Protein AF-A0A842LJN7-F1 (afdb_monomer)

Sequence (194 aa):
KPFLIDSASVDVKIETLRFIREVGLEERVIYNSLTPETRERELEELRNSKIKAAIALCYTPNTMSAKARLQSFEALLPKLSGAGIEMPLIDTFVMDVPSLPAATRAGVEIKRREGLPCGSGAHNAVASWRGFKNRFGREAFKYASLTANVYSLVFGLDFVLYGPIEDSKVIFPAVHLIDTSMKYLKRTGEFFEV

Secondary structure (DSSP, 8-state):
--EEEE-S-HHHHHHHHHHHHHTT-GGGEEEEEE-TT--HHHHHHHHHHT--EEEEE---S-TT-HHHHHHHHHHHHHHHHHTT-SEEEEE----SGGGHHHHHHHHHHHHHHH---EEE-THHHHHT-TTHHHHHHHHHHHHHHHHHHHHHHHTT--EE---SGGGHHHHHHHHHHHHHHHHHHHHHT-----

Nearest PDB structures (foldseek):
  8z9u-assembly1_A  TM=9.871E-01  e=8.441E-22  Methermicoccus shengliensis DSM 18856
  6sk4-assembly2_C  TM=9.139E-01  e=1.270E-11  Desulfitobacterium hafniense Y51
  6sk4-assembly1_B  TM=9.171E-01  e=4.823E-11  Desulfitobacterium hafniense Y51
  6sjs-assembly1_A  TM=8.950E-01  e=7.392E-11  Desulfitobacterium hafniense DCB-2
  6sjo-assembly1_B  TM=9.297E-01  e=5.928E-10  Desulfitobacterium hafniense DCB-2

Solvent-accessible surface area (backbone atoms only — not comparable to full-atom values): 10183 Å² total; per-residue (Å²): 129,72,49,72,50,75,60,96,44,66,68,62,48,52,54,46,39,54,50,34,49,75,71,71,42,31,94,35,37,29,41,45,63,47,41,68,79,64,48,66,76,59,36,54,48,42,40,73,30,66,30,35,31,29,33,40,35,18,60,53,94,56,52,74,39,28,68,46,27,48,52,22,43,61,58,30,52,64,53,37,56,69,19,57,40,78,49,61,36,35,25,30,50,33,77,34,67,86,16,42,64,24,20,38,54,28,31,36,53,47,25,56,75,71,70,46,50,18,29,33,43,31,25,52,12,50,75,66,43,81,62,48,50,79,74,59,32,70,66,53,46,53,54,51,28,49,49,46,36,48,50,43,48,79,61,67,39,71,51,58,50,68,67,63,77,80,50,48,82,59,45,51,61,53,51,48,52,53,52,52,53,52,54,53,38,49,73,72,72,70,50,81,93,79

pLDDT: mean 94.97, std 5.01, range [63.47, 98.75]

Mean predicted aligned error: 3.37 Å

Structure (mmCIF, N/CA/C/O backbone):
data_AF-A0A842LJN7-F1
#
_entry.id   AF-A0A842LJN7-F1
#
loop_
_atom_site.group_PDB
_atom_site.id
_atom_site.type_symbol
_atom_site.label_atom_id
_atom_site.label_alt_id
_atom_site.label_comp_id
_atom_site.label_asym_id
_atom_site.label_entity_id
_atom_site.label_seq_id
_atom_site.pdbx_PDB_ins_code
_atom_site.Cartn_x
_atom_site.Cartn_y
_atom_site.Cartn_z
_atom_site.occupancy
_atom_site.B_iso_or_equiv
_atom_site.auth_seq_id
_atom_site.auth_comp_id
_atom_site.auth_asym_id
_atom_site.auth_atom_id
_atom_site.pdbx_PDB_model_num
ATOM 1 N N . LYS A 1 1 ? -13.186 -13.260 5.506 1.00 88.88 1 LYS A N 1
ATOM 2 C CA . LYS A 1 1 ? -11.983 -12.645 4.888 1.00 88.88 1 LYS A CA 1
ATOM 3 C C . LYS A 1 1 ? -12.162 -11.131 4.849 1.00 88.88 1 LYS A C 1
ATOM 5 O O . LYS A 1 1 ? -13.299 -10.724 4.579 1.00 88.88 1 LYS A O 1
ATOM 10 N N . PRO A 1 2 ? -11.112 -10.346 5.136 1.00 95.62 2 PRO A N 1
ATOM 11 C CA . PRO A 1 2 ? -11.147 -8.898 4.968 1.00 95.62 2 PRO A CA 1
ATOM 12 C C . PRO A 1 2 ? -11.339 -8.494 3.500 1.00 95.62 2 PRO A C 1
ATOM 14 O O . PRO A 1 2 ? -11.036 -9.293 2.610 1.00 95.62 2 PRO A O 1
ATOM 17 N N . PHE A 1 3 ? -11.843 -7.288 3.251 1.00 96.50 3 PHE A N 1
ATOM 18 C CA . PHE A 1 3 ? -11.966 -6.696 1.917 1.00 96.50 3 PHE A CA 1
ATOM 19 C C . PHE A 1 3 ? -11.808 -5.172 1.971 1.00 96.50 3 PHE A C 1
ATOM 21 O O . PHE A 1 3 ? -12.038 -4.552 3.008 1.00 96.50 3 PHE A O 1
ATOM 28 N N . LEU A 1 4 ? -11.394 -4.580 0.851 1.00 97.12 4 LEU A N 1
ATOM 29 C CA . LEU A 1 4 ? -11.183 -3.140 0.723 1.00 97.12 4 LEU A CA 1
ATOM 30 C C . LEU A 1 4 ? -12.471 -2.456 0.248 1.00 97.12 4 LEU A C 1
ATOM 32 O O . LEU A 1 4 ? -13.121 -2.954 -0.672 1.00 97.12 4 LEU A O 1
ATOM 36 N N . ILE A 1 5 ? -12.809 -1.304 0.830 1.00 96.12 5 ILE A N 1
ATOM 37 C CA . ILE A 1 5 ? -13.685 -0.327 0.165 1.00 96.12 5 ILE A CA 1
ATOM 38 C C . ILE A 1 5 ? -12.775 0.567 -0.661 1.00 96.12 5 ILE A C 1
ATOM 40 O O . ILE A 1 5 ? -11.959 1.278 -0.083 1.00 96.12 5 ILE A O 1
ATOM 44 N N . ASP A 1 6 ? -12.924 0.537 -1.981 1.00 94.88 6 ASP A N 1
ATOM 45 C CA . ASP A 1 6 ? -12.080 1.292 -2.901 1.00 94.88 6 AS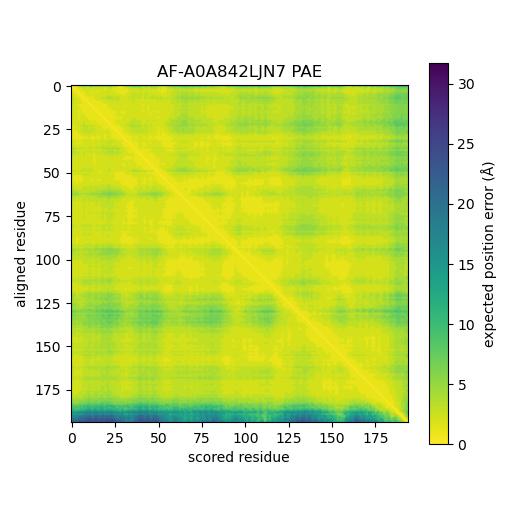P A CA 1
ATOM 46 C C . ASP A 1 6 ? -12.941 2.024 -3.931 1.00 94.88 6 ASP A C 1
ATOM 48 O O . ASP A 1 6 ? -13.699 1.413 -4.688 1.00 94.88 6 ASP A O 1
ATOM 52 N N . SER A 1 7 ? -12.867 3.351 -3.916 1.00 94.50 7 SER A N 1
ATOM 53 C CA . SER A 1 7 ? -13.552 4.210 -4.873 1.00 94.50 7 SER A CA 1
ATOM 54 C C . SER A 1 7 ? -12.861 5.564 -4.951 1.00 94.50 7 SER A C 1
ATOM 56 O O . SER A 1 7 ? -12.520 6.172 -3.934 1.00 94.50 7 SER A O 1
ATOM 58 N N . ALA A 1 8 ? -12.738 6.087 -6.171 1.00 91.00 8 ALA A N 1
ATOM 59 C CA . ALA A 1 8 ? -12.290 7.456 -6.405 1.00 91.00 8 ALA A CA 1
ATOM 60 C C . ALA A 1 8 ? -13.316 8.510 -5.936 1.00 91.00 8 ALA A C 1
ATOM 62 O O . ALA A 1 8 ? -12.971 9.680 -5.786 1.00 91.00 8 ALA A O 1
ATOM 63 N N . SER A 1 9 ? -14.576 8.117 -5.707 1.00 95.38 9 SER A N 1
ATOM 64 C CA . SER A 1 9 ? -15.633 9.014 -5.232 1.00 95.38 9 SER A CA 1
ATOM 65 C C . SER A 1 9 ? -15.780 8.941 -3.715 1.00 95.38 9 SER A C 1
ATOM 67 O O . SER A 1 9 ? -16.171 7.911 -3.163 1.00 95.38 9 SER A O 1
ATOM 69 N N . VAL A 1 10 ? -15.528 10.067 -3.045 1.00 93.94 10 VAL A N 1
ATOM 70 C CA . VAL A 1 10 ? -15.709 10.210 -1.592 1.00 93.94 10 VAL A CA 1
ATOM 71 C C . VAL A 1 10 ? -17.161 9.971 -1.183 1.00 93.94 10 VAL A C 1
ATOM 73 O O . VAL A 1 10 ? -17.395 9.311 -0.176 1.00 93.94 10 VAL A O 1
ATOM 76 N N . ASP A 1 11 ? -18.137 10.433 -1.968 1.00 95.81 11 ASP A N 1
ATOM 77 C CA . ASP A 1 11 ? -19.552 10.233 -1.636 1.00 95.81 11 ASP A CA 1
ATOM 78 C C . ASP A 1 11 ? -19.938 8.746 -1.686 1.00 95.81 11 ASP A C 1
ATOM 80 O O . ASP A 1 11 ? -20.639 8.266 -0.798 1.00 95.81 11 ASP A O 1
ATOM 84 N N . VAL A 1 12 ? -19.402 7.985 -2.653 1.00 97.12 12 VAL A N 1
ATOM 85 C CA . VAL A 1 12 ? -19.590 6.522 -2.710 1.00 97.12 12 VAL A CA 1
ATOM 86 C C . VAL A 1 12 ? -18.954 5.847 -1.497 1.00 97.12 12 VAL A C 1
ATOM 88 O O . VAL A 1 12 ? -19.562 4.954 -0.908 1.00 97.12 12 VAL A O 1
AT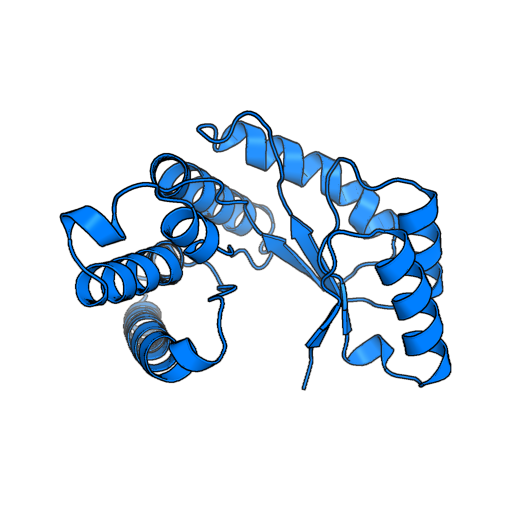OM 91 N N . LYS A 1 13 ? -17.750 6.275 -1.093 1.00 96.31 13 LYS A N 1
ATOM 92 C CA . LYS A 1 13 ? -17.087 5.737 0.102 1.00 96.31 13 LYS A CA 1
ATOM 93 C C . LYS A 1 13 ? -17.914 6.004 1.358 1.00 96.31 13 LYS A C 1
ATOM 95 O O . LYS A 1 13 ? -18.171 5.064 2.097 1.00 96.31 13 LYS A O 1
ATOM 100 N N . ILE A 1 14 ? -18.385 7.235 1.563 1.00 95.56 14 ILE A N 1
ATOM 101 C CA . ILE A 1 14 ? -19.215 7.612 2.720 1.00 95.56 14 ILE A CA 1
ATOM 102 C C . ILE A 1 14 ? -20.498 6.782 2.779 1.00 95.56 14 ILE A C 1
ATOM 104 O O . ILE A 1 14 ? -20.821 6.231 3.829 1.00 95.56 14 ILE A O 1
ATOM 108 N N . GLU A 1 15 ? -21.211 6.642 1.663 1.00 96.75 15 GLU A N 1
ATOM 109 C CA . GLU A 1 15 ? -22.440 5.847 1.651 1.00 96.75 15 GLU A CA 1
ATOM 110 C C . GLU A 1 15 ? -22.155 4.363 1.929 1.00 96.75 15 GLU A C 1
ATOM 112 O O . GLU A 1 15 ? -22.870 3.708 2.686 1.00 96.75 15 GLU A O 1
ATOM 117 N N . THR A 1 16 ? -21.033 3.850 1.417 1.00 96.56 16 THR A N 1
ATOM 118 C CA . THR A 1 16 ? -20.583 2.485 1.720 1.00 96.56 16 THR A CA 1
ATOM 119 C C . THR A 1 16 ? -20.250 2.317 3.205 1.00 96.56 16 THR A C 1
ATOM 121 O O . THR A 1 16 ? -20.604 1.296 3.786 1.00 96.56 16 THR A O 1
ATOM 124 N N . LEU A 1 17 ? -19.614 3.302 3.852 1.00 95.94 17 LEU A N 1
ATOM 125 C CA . LEU A 1 17 ? -19.318 3.263 5.293 1.00 95.94 17 LEU A CA 1
ATOM 126 C C . LEU A 1 17 ? -20.597 3.142 6.132 1.00 95.94 17 LEU A C 1
ATOM 128 O O . LEU A 1 17 ? -20.636 2.369 7.091 1.00 95.94 17 LEU A O 1
ATOM 132 N N . ARG A 1 18 ? -21.652 3.871 5.751 1.00 94.62 18 ARG A N 1
ATOM 133 C CA . ARG A 1 18 ? -22.962 3.805 6.413 1.00 94.62 18 ARG A CA 1
ATOM 134 C C . ARG A 1 18 ? -23.589 2.427 6.252 1.00 94.62 18 ARG A C 1
ATOM 136 O O . ARG A 1 18 ? -23.950 1.818 7.256 1.00 94.62 18 ARG A O 1
ATOM 143 N N . PHE A 1 19 ? -23.606 1.908 5.026 1.00 95.94 19 PHE A N 1
ATOM 144 C CA . PHE A 1 19 ? -24.119 0.572 4.738 1.00 95.94 19 PHE A CA 1
ATOM 145 C C . PHE A 1 19 ? -23.363 -0.518 5.510 1.00 95.94 19 PHE A C 1
ATOM 147 O O . PHE A 1 19 ? -23.984 -1.370 6.135 1.00 95.94 19 PHE A O 1
ATOM 154 N N . ILE A 1 20 ? -22.025 -0.473 5.537 1.00 96.06 20 ILE A N 1
ATOM 155 C CA . ILE A 1 20 ? -21.192 -1.443 6.269 1.00 96.06 20 ILE A CA 1
ATOM 156 C C . ILE A 1 20 ? -21.548 -1.498 7.751 1.00 96.06 20 ILE A C 1
ATOM 158 O O . ILE A 1 20 ? -21.619 -2.591 8.313 1.00 96.06 20 ILE A O 1
ATOM 162 N N . ARG A 1 21 ? -21.800 -0.338 8.362 1.00 93.88 21 ARG A N 1
ATOM 163 C CA . ARG A 1 21 ? -22.228 -0.248 9.758 1.00 93.88 21 ARG A CA 1
ATOM 164 C C . ARG A 1 21 ? -23.621 -0.840 9.971 1.00 93.88 21 ARG A C 1
ATOM 166 O O . ARG A 1 21 ? -23.850 -1.487 10.984 1.00 93.88 21 ARG A O 1
ATOM 173 N N . GLU A 1 22 ? -24.548 -0.626 9.040 1.00 95.44 22 GLU A N 1
ATOM 174 C CA . GLU A 1 22 ? -25.900 -1.199 9.115 1.00 95.44 22 GLU A CA 1
ATOM 175 C C . GLU A 1 22 ? -25.887 -2.728 9.044 1.00 95.44 22 GLU A C 1
ATOM 177 O O . GLU A 1 22 ? -26.661 -3.385 9.739 1.00 95.44 22 GLU A O 1
ATOM 182 N N . VAL A 1 23 ? -24.990 -3.301 8.236 1.00 96.62 23 VAL A N 1
ATOM 183 C CA . VAL A 1 23 ? -24.896 -4.756 8.047 1.00 96.62 23 VAL A CA 1
ATOM 184 C C . VAL A 1 23 ? -23.890 -5.450 8.975 1.00 96.62 23 VAL A C 1
ATOM 186 O O . VAL A 1 23 ? -23.729 -6.668 8.882 1.00 96.62 23 VAL A O 1
ATOM 189 N N . GLY A 1 24 ? -23.216 -4.711 9.864 1.00 95.81 24 GLY A N 1
ATOM 190 C CA . GLY A 1 24 ? -22.299 -5.266 10.868 1.00 95.81 24 GLY A CA 1
ATOM 191 C C . GLY A 1 24 ? -21.016 -5.871 10.283 1.00 95.81 24 GLY A C 1
ATOM 192 O O . GLY A 1 24 ? -20.594 -6.956 10.692 1.00 95.81 24 GLY A O 1
ATOM 193 N N . LEU A 1 25 ? -20.432 -5.237 9.258 1.00 96.50 25 LEU A N 1
ATOM 194 C CA . LEU A 1 25 ? -19.232 -5.730 8.563 1.00 96.50 25 LEU A CA 1
ATOM 195 C C . LEU A 1 25 ? -17.945 -4.954 8.890 1.00 96.50 25 LEU A C 1
ATOM 197 O O . LEU A 1 25 ? -16.912 -5.228 8.274 1.00 96.50 25 LEU A O 1
ATOM 201 N N . GLU A 1 26 ? -17.970 -4.025 9.844 1.00 95.56 26 GLU A N 1
ATOM 202 C CA . GLU A 1 26 ? -16.865 -3.116 10.179 1.00 95.56 26 GLU A CA 1
ATOM 203 C C . GLU A 1 26 ? -15.534 -3.835 10.473 1.00 95.56 26 GLU A C 1
ATOM 205 O O . GLU A 1 26 ? -14.488 -3.413 9.984 1.00 95.56 26 GLU A O 1
ATOM 210 N N . GLU A 1 27 ? -15.575 -4.983 11.156 1.00 96.00 27 GLU A N 1
ATOM 211 C CA . GLU A 1 27 ? -14.409 -5.819 11.505 1.00 96.00 27 GLU A CA 1
ATOM 212 C C . GLU A 1 27 ? -13.724 -6.464 10.285 1.00 96.00 27 GLU A C 1
ATOM 214 O O . GLU A 1 27 ? -12.612 -6.989 10.363 1.00 96.00 27 GLU A O 1
ATOM 219 N N . ARG A 1 28 ? -14.397 -6.488 9.128 1.00 96.06 28 ARG A N 1
ATOM 220 C CA . ARG A 1 28 ? -13.887 -7.104 7.893 1.00 96.06 28 ARG A CA 1
ATOM 221 C C . ARG A 1 28 ? -13.438 -6.083 6.858 1.00 96.06 28 ARG A C 1
ATOM 223 O O . ARG A 1 28 ? -12.940 -6.490 5.808 1.00 96.06 28 ARG A O 1
ATOM 230 N N . VAL A 1 29 ? -13.632 -4.797 7.112 1.00 97.69 29 VAL A N 1
ATOM 231 C CA . VAL A 1 29 ? -13.364 -3.753 6.131 1.00 97.69 29 VAL A CA 1
ATOM 232 C C . VAL A 1 29 ? -11.998 -3.124 6.357 1.00 97.69 29 VAL A C 1
ATOM 234 O O . VAL A 1 29 ? -11.601 -2.829 7.479 1.00 97.69 29 VAL A O 1
ATOM 237 N N . ILE A 1 30 ? -11.301 -2.879 5.250 1.00 98.25 30 ILE A N 1
ATOM 238 C CA . ILE A 1 30 ? -10.129 -2.013 5.188 1.00 98.25 30 ILE A CA 1
ATOM 239 C C . ILE A 1 30 ? -10.502 -0.810 4.319 1.00 98.25 30 ILE A C 1
ATOM 241 O O . ILE A 1 30 ? -10.885 -0.965 3.159 1.00 98.25 30 ILE A O 1
ATOM 245 N N . TYR A 1 31 ? -10.412 0.399 4.861 1.00 98.19 31 TYR A N 1
ATOM 246 C CA . TYR A 1 31 ? -10.733 1.609 4.106 1.00 98.19 31 TYR A CA 1
ATOM 247 C C . TYR A 1 31 ? -9.617 1.974 3.113 1.00 98.19 31 TYR A C 1
ATOM 249 O O . TYR A 1 31 ? -8.493 2.224 3.546 1.00 98.19 31 TYR A O 1
ATOM 257 N N . ASN A 1 32 ? -9.897 2.039 1.805 1.00 97.56 32 ASN A N 1
ATOM 258 C CA . ASN A 1 32 ? -8.932 2.464 0.784 1.00 97.56 32 ASN A CA 1
ATOM 259 C C . ASN A 1 32 ? -9.344 3.801 0.140 1.00 97.56 32 ASN A C 1
ATOM 261 O O . ASN A 1 32 ? -10.357 3.899 -0.546 1.00 97.56 32 ASN A O 1
ATOM 265 N N . SER A 1 33 ? -8.604 4.890 0.315 1.00 97.00 33 SER A N 1
ATOM 266 C CA . SER A 1 33 ? -7.516 5.144 1.268 1.00 97.00 33 SER A CA 1
ATOM 267 C C . SER A 1 33 ? -7.752 6.470 1.983 1.00 97.00 33 SER A C 1
ATOM 269 O O . SER A 1 33 ? -8.524 7.312 1.514 1.00 97.00 33 SER A O 1
ATOM 271 N N . LEU A 1 34 ? -7.015 6.690 3.070 1.00 97.75 34 LEU A N 1
ATOM 272 C CA . LEU A 1 34 ? -6.755 8.027 3.599 1.00 97.75 34 LEU A CA 1
ATOM 273 C C . LEU A 1 34 ? -5.532 8.635 2.905 1.00 97.75 34 LEU A C 1
ATOM 275 O O . LEU A 1 34 ? -4.552 7.939 2.644 1.00 97.75 34 LEU A O 1
ATOM 279 N N . THR A 1 35 ? -5.582 9.936 2.622 1.00 97.12 35 THR A N 1
ATOM 280 C CA . THR A 1 35 ? -4.481 10.725 2.045 1.00 97.12 35 THR A CA 1
ATOM 281 C C . THR A 1 35 ? -4.247 11.998 2.877 1.00 97.12 35 THR A C 1
ATOM 283 O O . THR A 1 35 ? -5.116 12.408 3.663 1.00 97.12 35 THR A O 1
ATOM 286 N N . PRO A 1 36 ? -3.119 12.713 2.685 1.00 95.88 36 PRO A N 1
ATOM 287 C CA . PRO A 1 36 ? -2.938 14.047 3.266 1.00 95.88 36 PRO A CA 1
ATOM 288 C C . PRO A 1 36 ? -4.028 15.053 2.871 1.00 95.88 36 PRO A C 1
ATOM 290 O O . PRO A 1 36 ? -4.214 16.056 3.554 1.00 95.88 36 PRO A O 1
ATOM 293 N N . GLU A 1 37 ? -4.797 14.775 1.819 1.00 94.94 37 GLU A N 1
ATOM 294 C CA . GLU A 1 37 ? -5.864 15.637 1.304 1.00 94.94 37 GLU A CA 1
ATOM 295 C C . GLU A 1 37 ? -7.263 15.233 1.799 1.00 94.94 37 GLU A C 1
ATOM 297 O O . GLU A 1 37 ? -8.217 15.986 1.600 1.00 94.94 37 GLU A O 1
ATOM 302 N N . THR A 1 38 ? -7.401 14.090 2.488 1.00 96.25 38 THR A N 1
ATOM 303 C CA . THR A 1 38 ? -8.685 13.654 3.061 1.00 96.25 38 THR A CA 1
ATOM 304 C C . THR A 1 38 ? -9.290 14.741 3.956 1.00 96.25 38 THR A C 1
ATOM 306 O O . THR A 1 38 ? -8.619 15.273 4.844 1.00 96.25 38 THR A O 1
ATOM 309 N N . ARG A 1 39 ? -10.561 15.078 3.724 1.00 95.56 39 ARG A N 1
ATOM 310 C CA . ARG A 1 39 ? -11.265 16.178 4.406 1.00 95.56 39 ARG A CA 1
ATOM 311 C C . ARG A 1 39 ? -12.008 15.693 5.648 1.00 95.56 39 ARG A C 1
ATOM 313 O O . ARG A 1 39 ? -12.358 14.521 5.732 1.00 95.56 39 ARG A O 1
ATOM 320 N N . GLU A 1 40 ? -12.332 16.616 6.556 1.00 95.38 40 GLU A N 1
ATOM 321 C CA . GLU A 1 40 ? -12.980 16.281 7.836 1.00 95.38 40 GLU A CA 1
ATOM 322 C C . GLU A 1 40 ? -14.293 15.509 7.665 1.00 95.38 40 GLU A C 1
ATOM 324 O O . GLU A 1 40 ? -14.485 14.512 8.343 1.00 95.38 40 GLU A O 1
ATOM 329 N N . ARG A 1 41 ? -15.136 15.862 6.681 1.00 95.19 41 ARG A N 1
ATOM 330 C CA . ARG A 1 41 ? -16.383 15.124 6.388 1.00 95.19 41 ARG A CA 1
ATOM 331 C C . ARG A 1 41 ? -16.153 13.616 6.202 1.00 95.19 41 ARG A C 1
ATOM 333 O O . ARG A 1 41 ? -16.965 12.807 6.627 1.00 95.19 41 ARG A O 1
ATOM 340 N N . GLU A 1 42 ? -15.068 13.238 5.532 1.00 95.62 42 GLU A N 1
ATOM 341 C CA . GLU A 1 42 ? -14.719 11.831 5.302 1.00 95.62 42 GLU A CA 1
ATOM 342 C C . GLU A 1 42 ? -14.134 11.182 6.566 1.00 95.62 42 GLU A C 1
ATOM 344 O O . GLU A 1 42 ? -14.460 10.037 6.871 1.00 95.62 42 GLU A O 1
ATOM 349 N N . LEU A 1 43 ? -13.324 11.926 7.330 1.00 96.38 43 LEU A N 1
ATOM 350 C CA . LEU A 1 43 ? -12.762 11.471 8.610 1.00 96.38 43 LEU A CA 1
ATOM 351 C C . LEU A 1 43 ? -13.844 11.236 9.670 1.00 96.38 43 LEU A C 1
ATOM 353 O O . LEU A 1 43 ? -13.774 10.251 10.400 1.00 96.38 43 LEU A O 1
ATOM 357 N N . GLU A 1 44 ? -14.850 12.107 9.742 1.00 95.75 44 GLU A N 1
ATOM 358 C CA . GLU A 1 44 ? -15.995 11.982 10.648 1.00 95.75 44 GLU A CA 1
ATOM 359 C C . GLU A 1 44 ? -16.819 10.728 10.351 1.00 95.75 44 GLU A C 1
ATOM 361 O O . GLU A 1 44 ? -17.134 9.962 11.261 1.00 95.75 44 GLU A O 1
ATOM 366 N N . GLU A 1 45 ? -17.139 10.479 9.080 1.00 95.31 45 GLU A N 1
ATOM 367 C CA . GLU A 1 45 ? -17.881 9.281 8.675 1.00 95.31 45 GLU A CA 1
ATOM 368 C C . GLU A 1 45 ? -17.071 8.008 8.946 1.00 95.31 45 GLU A C 1
ATOM 370 O O . GLU A 1 45 ? -17.613 7.026 9.457 1.00 95.31 45 GLU A O 1
ATOM 375 N N . LEU A 1 46 ? -15.756 8.034 8.701 1.00 95.62 46 LEU A N 1
ATOM 376 C CA . LEU A 1 46 ? -14.878 6.913 9.026 1.00 95.62 46 LEU A CA 1
ATOM 377 C C . LEU A 1 46 ? -14.828 6.658 10.541 1.00 95.62 46 LEU A C 1
ATOM 379 O O . LEU A 1 46 ? -15.027 5.521 10.969 1.00 95.62 46 LEU A O 1
ATOM 383 N N . ARG A 1 47 ? -14.703 7.707 11.361 1.00 95.50 47 ARG A N 1
ATOM 384 C CA . ARG A 1 47 ? -14.774 7.623 12.831 1.00 95.50 47 ARG A CA 1
ATOM 385 C C . ARG A 1 47 ? -16.097 7.006 13.300 1.00 95.50 47 ARG A C 1
ATOM 387 O O . ARG A 1 47 ? -16.110 6.130 14.164 1.00 95.50 47 ARG A O 1
ATOM 394 N N . ASN A 1 48 ? -17.211 7.411 12.692 1.00 94.75 48 ASN A N 1
ATOM 395 C CA . ASN A 1 48 ? -18.554 6.919 13.012 1.00 94.75 48 ASN A CA 1
ATOM 396 C C . ASN A 1 48 ? -18.827 5.486 12.525 1.00 94.75 48 ASN A C 1
ATOM 398 O O . ASN A 1 48 ? -19.766 4.846 13.012 1.00 94.75 48 ASN A O 1
ATOM 402 N N . SER A 1 49 ? -18.044 4.991 11.563 1.00 94.31 49 SER A N 1
ATOM 403 C CA . SER A 1 49 ? -18.158 3.633 11.017 1.00 94.31 49 SER A CA 1
ATOM 404 C C . SER A 1 49 ? -17.554 2.556 11.922 1.00 94.31 49 SER A C 1
ATOM 406 O O . SER A 1 49 ? -17.872 1.384 11.755 1.00 94.31 49 SER A O 1
ATOM 408 N N . LYS A 1 50 ? -16.697 2.946 12.881 1.00 93.44 50 LYS A N 1
ATOM 409 C CA . LYS A 1 50 ? -15.920 2.054 13.767 1.00 93.44 50 LYS A CA 1
ATOM 410 C C . LYS A 1 50 ? -14.933 1.116 13.056 1.00 93.44 50 LYS A C 1
ATOM 412 O O . LYS A 1 50 ? -14.342 0.266 13.718 1.00 93.44 50 LYS A O 1
ATOM 417 N N . ILE A 1 51 ? -14.705 1.284 11.753 1.00 97.19 51 ILE A N 1
ATOM 418 C CA . ILE A 1 51 ? -13.663 0.557 11.021 1.00 97.19 51 ILE A CA 1
ATOM 419 C C . ILE A 1 51 ? -12.292 0.891 11.616 1.00 97.19 51 ILE A C 1
ATOM 421 O O . ILE A 1 51 ? -11.970 2.054 11.845 1.00 97.19 51 ILE A O 1
ATOM 425 N N . LYS A 1 52 ? -11.478 -0.144 11.846 1.00 97.31 52 LYS A N 1
ATOM 426 C CA . LYS A 1 52 ? -10.170 -0.030 12.513 1.00 97.31 52 LYS A CA 1
ATOM 427 C C . LYS A 1 52 ? -8.971 -0.112 11.578 1.00 97.31 52 LYS A C 1
ATOM 429 O O . LYS A 1 52 ? -7.871 0.260 11.985 1.00 97.31 52 LYS A O 1
ATOM 434 N N . ALA A 1 53 ? -9.164 -0.588 10.350 1.00 98.19 53 ALA A N 1
ATOM 435 C CA . ALA A 1 53 ? -8.100 -0.775 9.370 1.00 98.19 53 ALA A CA 1
ATOM 436 C C . ALA A 1 53 ? -8.269 0.165 8.172 1.00 98.19 53 ALA A C 1
ATOM 438 O O . ALA A 1 53 ? -9.364 0.305 7.622 1.00 98.19 53 ALA A O 1
ATOM 439 N N . ALA A 1 54 ? -7.173 0.776 7.726 1.00 98.38 54 ALA A N 1
ATOM 440 C CA . ALA A 1 54 ? -7.171 1.636 6.547 1.00 98.38 54 ALA A CA 1
ATOM 441 C C . ALA A 1 54 ? -5.841 1.565 5.798 1.00 98.38 54 ALA A C 1
ATOM 443 O O . ALA A 1 54 ? -4.778 1.431 6.402 1.00 98.38 54 ALA A O 1
ATOM 444 N N . ILE A 1 55 ? -5.909 1.723 4.479 1.00 98.62 55 ILE A N 1
ATOM 445 C CA . ILE A 1 55 ? -4.753 2.060 3.659 1.00 98.62 55 ILE A CA 1
ATOM 446 C C . ILE A 1 55 ? -4.458 3.547 3.867 1.00 98.62 55 ILE A C 1
ATOM 448 O O . ILE A 1 55 ? -5.306 4.408 3.611 1.00 98.62 55 ILE A O 1
ATOM 452 N N . ALA A 1 56 ? -3.250 3.847 4.327 1.00 98.50 56 ALA A N 1
ATOM 453 C CA . ALA A 1 56 ? -2.713 5.194 4.413 1.00 98.50 56 ALA A CA 1
ATOM 454 C C . ALA A 1 56 ? -1.838 5.427 3.178 1.00 98.50 56 ALA A C 1
ATOM 456 O O . ALA A 1 56 ? -0.716 4.928 3.097 1.00 98.50 56 ALA A O 1
ATOM 457 N N . LEU A 1 57 ? -2.377 6.136 2.189 1.00 98.44 57 LEU A N 1
ATOM 458 C CA . LEU A 1 57 ? -1.698 6.376 0.924 1.00 98.44 57 LEU A CA 1
ATOM 459 C C . LEU A 1 57 ? -0.832 7.630 1.033 1.00 98.44 57 LEU A C 1
ATOM 461 O O . LEU A 1 57 ? -1.351 8.749 1.101 1.00 98.44 57 LEU A O 1
ATOM 465 N N . CYS A 1 58 ? 0.487 7.443 0.986 1.00 98.25 58 CYS A N 1
ATOM 466 C CA . CYS A 1 58 ? 1.499 8.497 1.066 1.00 98.25 58 CYS A CA 1
ATOM 467 C C . CYS A 1 58 ? 1.598 9.314 -0.236 1.00 98.25 58 CYS A C 1
ATOM 469 O O . CYS A 1 58 ? 2.663 9.419 -0.856 1.00 98.25 58 CYS A O 1
ATOM 471 N N . TYR A 1 59 ? 0.464 9.856 -0.680 1.00 97.19 59 TYR A N 1
ATOM 472 C CA . TYR A 1 59 ? 0.349 10.643 -1.895 1.00 97.19 59 TYR A CA 1
ATOM 473 C C . TYR A 1 59 ? 1.204 11.910 -1.821 1.00 97.19 59 TYR A C 1
ATOM 475 O O . TYR A 1 59 ? 1.160 12.682 -0.864 1.00 97.19 59 TYR A O 1
ATOM 483 N N . THR A 1 60 ? 1.963 12.152 -2.886 1.00 96.94 60 THR A N 1
ATOM 484 C CA . THR A 1 60 ? 2.738 13.376 -3.050 1.00 96.94 60 THR A CA 1
ATOM 485 C C . THR A 1 60 ? 2.899 13.708 -4.532 1.00 96.94 60 THR A C 1
ATOM 487 O O . THR A 1 60 ? 3.124 12.797 -5.335 1.00 96.94 60 THR A O 1
ATOM 490 N N . PRO A 1 61 ? 2.855 14.997 -4.920 1.00 95.56 61 PRO A N 1
ATOM 491 C CA . PRO A 1 61 ? 3.183 15.402 -6.285 1.00 95.56 61 PRO A CA 1
ATOM 492 C C . PRO A 1 61 ? 4.675 15.217 -6.611 1.00 95.56 61 PRO A C 1
ATOM 494 O O . PRO A 1 61 ? 5.036 15.099 -7.779 1.00 95.56 61 PRO A O 1
ATOM 497 N N . ASN A 1 62 ? 5.564 15.161 -5.608 1.00 96.38 62 ASN A N 1
ATOM 498 C CA . ASN A 1 62 ? 6.998 14.938 -5.818 1.00 96.38 62 ASN A CA 1
ATOM 499 C C . ASN A 1 62 ? 7.334 13.437 -5.800 1.00 96.38 62 ASN A C 1
ATOM 501 O O . ASN A 1 62 ? 7.933 12.908 -4.859 1.00 96.38 62 ASN A O 1
ATOM 505 N N . THR A 1 63 ? 6.935 12.742 -6.863 1.00 94.00 63 THR A N 1
ATOM 506 C CA . THR A 1 63 ? 6.990 11.276 -6.963 1.00 94.00 63 THR A CA 1
ATOM 507 C C . THR A 1 63 ? 8.394 10.691 -7.006 1.00 94.00 63 THR A C 1
ATOM 509 O O . THR A 1 63 ? 8.560 9.512 -6.700 1.00 94.00 63 THR A O 1
ATOM 512 N N . MET A 1 64 ? 9.422 11.483 -7.295 1.00 96.56 64 MET A N 1
ATOM 513 C CA . MET A 1 64 ? 10.814 11.016 -7.288 1.00 96.56 64 MET A CA 1
ATOM 514 C C . MET A 1 64 ? 11.478 11.126 -5.908 1.00 96.56 64 MET A C 1
ATOM 516 O O . MET A 1 64 ? 12.606 10.674 -5.720 1.00 96.56 64 MET A O 1
ATOM 520 N N . SER A 1 65 ? 10.788 11.696 -4.916 1.00 97.88 65 SER A N 1
ATOM 521 C CA . SER A 1 65 ? 11.334 11.924 -3.581 1.00 97.88 65 SER A CA 1
ATOM 522 C C . SER A 1 65 ? 10.791 10.925 -2.559 1.00 97.88 65 SER A C 1
ATOM 524 O O . SER A 1 65 ? 9.607 10.924 -2.219 1.00 97.88 65 SER A O 1
ATOM 526 N N . ALA A 1 66 ? 11.684 10.104 -1.998 1.00 98.19 66 ALA A N 1
ATOM 527 C CA . ALA A 1 66 ? 11.369 9.296 -0.817 1.00 98.19 66 ALA A CA 1
ATOM 528 C C . ALA A 1 66 ? 11.040 10.195 0.389 1.00 98.19 66 ALA A C 1
ATOM 530 O O . ALA A 1 66 ? 10.092 9.937 1.123 1.00 98.19 66 ALA A O 1
ATOM 531 N N . LYS A 1 67 ? 11.765 11.314 0.548 1.00 98.50 67 LYS A N 1
ATOM 532 C CA . LYS A 1 67 ? 11.534 12.288 1.626 1.00 98.50 67 LYS A CA 1
ATOM 533 C C . LYS A 1 67 ? 10.131 12.898 1.562 1.00 98.50 67 LYS A C 1
ATOM 535 O O . LYS A 1 67 ? 9.515 13.082 2.603 1.00 98.50 67 LYS A O 1
ATOM 540 N N . ALA A 1 68 ? 9.617 13.180 0.365 1.00 98.31 68 ALA A N 1
ATOM 541 C CA . ALA A 1 68 ? 8.272 13.730 0.207 1.00 98.31 68 ALA A CA 1
ATOM 542 C C . ALA A 1 68 ? 7.182 12.734 0.642 1.00 98.31 68 ALA A C 1
ATOM 544 O O . ALA A 1 68 ? 6.183 13.136 1.231 1.00 98.31 68 ALA A O 1
ATOM 545 N N . ARG A 1 69 ? 7.400 11.429 0.431 1.00 98.44 69 ARG A N 1
ATOM 546 C CA . ARG A 1 69 ? 6.513 10.374 0.950 1.00 98.44 69 ARG A CA 1
ATOM 547 C C . ARG A 1 69 ? 6.583 10.243 2.463 1.00 98.44 69 ARG A C 1
ATOM 549 O O . ARG A 1 69 ? 5.544 10.078 3.082 1.00 98.44 69 ARG A O 1
ATOM 556 N N . LEU A 1 70 ? 7.771 10.380 3.057 1.00 98.56 70 LEU A N 1
ATOM 557 C CA . LEU A 1 70 ? 7.907 10.444 4.517 1.00 98.56 70 LEU A CA 1
ATOM 558 C C . LEU A 1 70 ? 7.130 11.637 5.083 1.00 98.56 70 LEU A C 1
ATOM 560 O O . LEU A 1 70 ? 6.363 11.475 6.015 1.00 98.56 70 LEU A O 1
ATOM 564 N N . GLN A 1 71 ? 7.233 12.817 4.468 1.00 98.56 71 GLN A N 1
ATOM 565 C CA . GLN A 1 71 ? 6.437 13.983 4.877 1.00 98.56 71 GLN A CA 1
ATOM 566 C C . GLN A 1 71 ? 4.927 13.743 4.732 1.00 98.56 71 GLN A C 1
ATOM 568 O O . GLN A 1 71 ? 4.153 14.149 5.595 1.00 98.56 71 GLN A O 1
ATOM 573 N N . SER A 1 72 ? 4.504 13.064 3.661 1.00 98.44 72 SER A N 1
ATOM 574 C CA . SER A 1 72 ? 3.110 12.646 3.492 1.00 98.44 72 SER A CA 1
ATOM 575 C C . SER A 1 72 ? 2.663 11.662 4.576 1.00 98.44 72 SER A C 1
ATOM 577 O O . SER A 1 72 ? 1.518 11.744 5.011 1.00 98.44 72 SER A O 1
ATOM 579 N N . PHE A 1 73 ? 3.529 10.736 4.984 1.00 98.56 73 PHE A N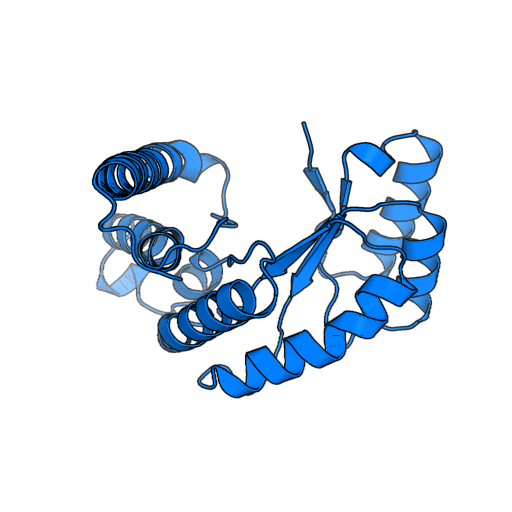 1
ATOM 580 C CA . PHE A 1 73 ? 3.267 9.795 6.068 1.00 98.56 73 PHE A CA 1
ATOM 581 C C . PHE A 1 73 ? 3.075 10.525 7.405 1.00 98.56 73 PHE A C 1
ATOM 583 O O . PHE A 1 73 ? 2.056 10.325 8.061 1.00 98.56 73 PHE A O 1
ATOM 590 N N . GLU A 1 74 ? 3.968 11.456 7.755 1.00 98.31 74 GLU A N 1
ATOM 591 C CA . GLU A 1 74 ? 3.829 12.271 8.974 1.00 98.31 74 GLU A CA 1
ATOM 592 C C . GLU A 1 74 ? 2.502 13.049 8.996 1.00 98.31 74 GLU A C 1
ATOM 594 O O . GLU A 1 74 ? 1.818 13.122 10.015 1.00 98.31 74 GLU A O 1
ATOM 599 N N . ALA A 1 75 ? 2.084 13.590 7.846 1.00 98.06 75 ALA A N 1
ATOM 600 C CA . ALA A 1 75 ? 0.813 14.302 7.718 1.00 98.06 75 ALA A CA 1
ATOM 601 C C . ALA A 1 75 ? -0.425 13.389 7.853 1.00 98.06 75 ALA A C 1
ATOM 603 O O . ALA A 1 75 ? -1.522 13.876 8.143 1.00 98.06 75 ALA A O 1
ATOM 604 N N . LEU A 1 76 ? -0.273 12.079 7.636 1.00 98.06 76 LEU A N 1
ATOM 605 C CA . LEU A 1 76 ? -1.340 11.085 7.770 1.00 98.06 76 LEU A CA 1
ATOM 606 C C . LEU A 1 76 ? -1.549 10.631 9.216 1.00 98.06 76 LEU A C 1
ATOM 608 O O . LEU A 1 76 ? -2.691 10.361 9.583 1.00 98.06 76 LEU A O 1
ATOM 612 N N . LEU A 1 77 ? -0.499 10.580 10.041 1.00 97.44 77 LEU A N 1
ATOM 613 C CA . LEU A 1 77 ? -0.571 10.136 11.441 1.00 97.44 77 LEU A CA 1
ATOM 614 C C . LEU A 1 77 ? -1.716 10.782 12.251 1.00 97.44 77 LEU A C 1
ATOM 616 O O . LEU A 1 77 ? -2.532 10.040 12.810 1.00 97.44 77 LEU A O 1
ATOM 620 N N . PRO A 1 78 ? -1.872 12.123 12.291 1.00 97.06 78 PRO A N 1
ATOM 621 C CA . PRO A 1 78 ? -2.975 12.738 13.027 1.00 97.06 78 PRO A CA 1
ATOM 622 C C . PRO A 1 78 ? -4.349 12.403 12.434 1.00 97.06 78 PRO A C 1
ATOM 624 O O . PRO A 1 78 ? -5.324 12.326 13.175 1.00 97.06 78 PRO A O 1
ATOM 627 N N . LYS A 1 79 ? -4.447 12.158 11.121 1.00 97.88 79 LYS A N 1
ATOM 628 C CA . LYS A 1 79 ? -5.712 11.779 10.470 1.00 97.88 79 LYS A CA 1
ATOM 629 C C . LYS A 1 79 ? -6.111 10.345 10.778 1.00 97.88 79 LYS A C 1
ATOM 631 O O . LYS A 1 79 ? -7.285 10.087 11.012 1.00 97.88 79 LYS A O 1
ATOM 636 N N . LEU A 1 80 ? -5.143 9.430 10.797 1.00 97.69 80 LEU A N 1
ATOM 637 C CA . LEU A 1 80 ? -5.354 8.035 11.182 1.00 97.69 80 LEU A CA 1
ATOM 638 C C . LEU A 1 80 ? -5.877 7.957 12.616 1.00 97.69 80 LEU A C 1
ATOM 640 O O . LEU A 1 80 ? -6.941 7.387 12.852 1.00 97.69 80 LEU A O 1
ATOM 644 N N . SER A 1 81 ? -5.184 8.626 13.542 1.00 96.25 81 SER A N 1
ATOM 645 C CA . SER A 1 81 ? -5.609 8.732 14.940 1.00 96.25 81 SER A CA 1
ATOM 646 C C . SER A 1 81 ? -6.982 9.403 15.063 1.00 96.25 81 SER A C 1
ATOM 648 O O . SER A 1 81 ? -7.898 8.856 15.675 1.00 96.25 81 SER A O 1
ATOM 650 N N . GLY A 1 82 ? -7.175 10.540 14.388 1.00 95.38 82 GLY A N 1
ATOM 651 C CA . GLY A 1 82 ? -8.433 11.280 14.384 1.00 95.38 82 GLY A CA 1
ATOM 652 C C . GLY A 1 82 ? -9.614 10.495 13.811 1.00 95.38 82 GLY A C 1
ATOM 653 O O . GLY A 1 82 ? -10.740 10.732 14.236 1.00 95.38 82 GLY A O 1
ATOM 654 N N . ALA A 1 83 ? -9.394 9.557 12.891 1.00 96.44 83 ALA A N 1
ATOM 655 C CA . ALA A 1 83 ? -10.427 8.675 12.348 1.00 96.44 83 ALA A CA 1
ATOM 656 C C . ALA A 1 83 ? -10.635 7.388 13.172 1.00 96.44 83 ALA A C 1
ATOM 658 O O . ALA A 1 83 ? -11.518 6.600 12.846 1.00 96.44 83 ALA A O 1
ATOM 659 N N . GLY A 1 84 ? -9.855 7.166 14.236 1.00 96.44 84 GLY A N 1
ATOM 660 C CA . GLY A 1 84 ? -9.940 5.960 15.066 1.00 96.44 84 GLY A CA 1
ATOM 661 C C . GLY A 1 84 ? -9.339 4.706 14.420 1.00 96.44 84 GLY A C 1
ATOM 662 O O . GLY A 1 84 ? -9.756 3.597 14.761 1.00 96.44 84 GLY A O 1
ATOM 663 N N . ILE A 1 85 ? -8.388 4.876 13.493 1.00 98.12 85 ILE A N 1
ATOM 664 C CA . ILE A 1 85 ? -7.671 3.782 12.826 1.00 98.12 85 ILE A CA 1
ATOM 665 C C . ILE A 1 85 ? -6.554 3.260 13.731 1.00 98.12 85 ILE A C 1
ATOM 667 O O . ILE A 1 85 ? -5.687 4.015 14.163 1.00 98.12 85 ILE A O 1
ATOM 671 N N . GLU A 1 86 ? -6.553 1.949 13.958 1.00 97.62 86 GLU A N 1
ATOM 672 C CA . GLU A 1 86 ? -5.589 1.239 14.813 1.00 97.62 86 GLU A CA 1
ATOM 673 C C . GLU A 1 86 ? -4.645 0.342 14.000 1.00 97.62 86 GLU A C 1
ATOM 675 O O . GLU A 1 86 ? -3.533 0.051 14.431 1.00 97.62 86 GLU A O 1
ATOM 680 N N . MET A 1 87 ? -5.069 -0.077 12.804 1.00 97.75 87 MET A N 1
ATOM 681 C CA . MET A 1 87 ? -4.323 -0.978 11.921 1.00 97.75 87 MET A CA 1
ATOM 682 C C . MET A 1 87 ? -4.044 -0.308 10.565 1.00 97.75 87 MET A C 1
ATOM 684 O O . MET A 1 87 ? -4.661 -0.671 9.556 1.00 97.75 87 MET A O 1
ATOM 688 N N . PRO A 1 88 ? -3.162 0.707 10.513 1.00 98.25 88 PRO A N 1
ATOM 689 C CA . PRO A 1 88 ? -2.803 1.347 9.258 1.00 98.25 88 PRO A CA 1
ATOM 690 C C . PRO A 1 88 ? -1.907 0.435 8.410 1.00 98.25 88 PRO A C 1
ATOM 692 O O . PRO A 1 88 ? -0.940 -0.145 8.897 1.00 98.25 88 PRO A O 1
ATOM 695 N N . LEU A 1 89 ? -2.215 0.354 7.119 1.00 98.75 89 LEU A N 1
ATOM 696 C CA . LEU A 1 89 ? -1.393 -0.267 6.081 1.00 98.75 89 LEU A CA 1
ATOM 697 C C . LEU A 1 89 ? -0.825 0.850 5.204 1.00 98.75 89 LEU A C 1
ATOM 699 O O . LEU A 1 89 ? -1.579 1.549 4.527 1.00 98.75 89 LEU A O 1
ATOM 703 N N . ILE A 1 90 ? 0.488 1.058 5.230 1.00 98.75 90 ILE A N 1
ATOM 704 C CA . ILE A 1 90 ? 1.104 2.215 4.575 1.00 98.75 90 ILE A CA 1
ATOM 705 C C . ILE A 1 90 ? 1.377 1.900 3.102 1.00 98.75 90 ILE A C 1
ATOM 707 O O . ILE A 1 90 ? 2.278 1.122 2.788 1.00 98.75 90 ILE A O 1
ATOM 711 N N . ASP A 1 91 ? 0.615 2.510 2.191 1.00 98.62 91 ASP A N 1
ATOM 712 C CA . ASP A 1 91 ? 0.890 2.461 0.751 1.00 98.62 91 ASP A CA 1
ATOM 713 C C . ASP A 1 91 ? 1.796 3.633 0.371 1.00 98.62 91 ASP A C 1
ATOM 715 O O . ASP A 1 91 ? 1.425 4.805 0.481 1.00 98.62 91 ASP A O 1
ATOM 719 N N . THR A 1 92 ? 3.006 3.330 -0.094 1.00 97.88 92 THR A N 1
ATOM 720 C CA . THR A 1 92 ? 4.008 4.353 -0.402 1.00 97.88 92 THR A CA 1
ATOM 721 C C . THR A 1 92 ? 3.846 5.007 -1.767 1.00 97.88 92 THR A C 1
ATOM 723 O O . THR A 1 92 ? 4.728 5.755 -2.173 1.00 97.88 92 THR A O 1
ATOM 726 N N . PHE A 1 93 ? 2.729 4.798 -2.460 1.00 96.75 93 PHE A N 1
ATOM 727 C CA . PHE A 1 93 ? 2.336 5.489 -3.684 1.00 96.75 93 PHE A CA 1
ATOM 728 C C . PHE A 1 93 ? 3.367 5.407 -4.824 1.00 96.75 93 PHE A C 1
ATOM 730 O O . PHE A 1 93 ? 4.325 6.186 -4.918 1.00 96.75 93 PHE A O 1
ATOM 737 N N . VAL A 1 94 ? 3.123 4.497 -5.766 1.00 96.88 94 VAL A N 1
ATOM 738 C CA . VAL A 1 94 ? 3.900 4.370 -7.007 1.00 96.88 94 VAL A CA 1
ATOM 739 C C . VAL A 1 94 ? 3.083 4.951 -8.161 1.00 96.88 94 VAL A C 1
ATOM 741 O O . VAL A 1 94 ? 2.104 4.349 -8.596 1.00 96.88 94 VAL A O 1
ATOM 744 N N . MET A 1 95 ? 3.479 6.125 -8.657 1.00 93.75 95 MET A N 1
ATOM 745 C CA . MET A 1 95 ? 2.786 6.788 -9.772 1.00 93.75 95 MET A CA 1
ATOM 746 C C . MET A 1 95 ? 3.215 6.207 -11.125 1.00 93.75 95 MET A C 1
ATOM 748 O O . MET A 1 95 ? 2.390 5.962 -12.004 1.00 93.75 95 MET A O 1
ATOM 752 N N . ASP A 1 96 ? 4.518 5.995 -11.284 1.00 93.88 96 ASP A N 1
ATOM 753 C CA . ASP A 1 96 ? 5.156 5.521 -12.507 1.00 93.88 96 ASP A CA 1
ATOM 754 C C . ASP A 1 96 ? 6.375 4.637 -12.192 1.00 93.88 96 ASP A C 1
ATOM 756 O O . ASP A 1 96 ? 6.830 4.544 -11.048 1.00 93.88 96 ASP A O 1
ATOM 760 N N . VAL A 1 97 ? 6.893 3.947 -13.211 1.00 93.81 97 VAL A N 1
ATOM 761 C CA . VAL A 1 97 ? 8.026 3.024 -13.051 1.00 93.81 97 VAL A CA 1
ATOM 762 C C . VAL A 1 97 ? 9.280 3.728 -12.501 1.00 93.81 97 VAL A C 1
ATOM 764 O O . VAL A 1 97 ? 9.889 3.174 -11.584 1.00 93.81 97 VAL A O 1
ATOM 767 N N . PRO A 1 98 ? 9.661 4.941 -12.960 1.00 95.00 98 PRO A N 1
ATOM 768 C CA . PRO A 1 98 ? 10.767 5.695 -12.362 1.00 95.00 98 PRO A CA 1
ATOM 769 C C . PRO A 1 98 ? 10.622 5.964 -10.858 1.00 95.00 98 PRO A C 1
ATOM 771 O O . PRO A 1 98 ? 11.625 5.984 -10.146 1.00 95.00 98 PRO A O 1
ATOM 774 N N . SER A 1 99 ? 9.397 6.141 -10.356 1.00 96.56 99 SER A N 1
ATOM 775 C CA . SER A 1 99 ? 9.136 6.418 -8.939 1.00 96.56 99 SER A CA 1
ATOM 776 C C . SER A 1 99 ? 9.246 5.197 -8.013 1.00 96.56 99 SER A C 1
ATOM 778 O O . SER A 1 99 ? 9.343 5.363 -6.792 1.00 96.56 99 SER A O 1
ATOM 780 N N . LEU A 1 100 ? 9.271 3.976 -8.562 1.00 96.50 100 LEU A N 1
ATOM 781 C CA . LEU A 1 100 ? 9.240 2.721 -7.799 1.00 96.50 100 LEU A CA 1
ATOM 782 C C . LEU A 1 100 ? 10.367 2.596 -6.747 1.00 96.50 100 LEU A C 1
ATOM 784 O O . LEU A 1 100 ? 10.066 2.244 -5.599 1.00 96.50 100 LEU A O 1
ATOM 788 N N . PRO A 1 101 ? 11.642 2.938 -7.040 1.00 97.56 101 PRO A N 1
ATOM 789 C CA . PRO A 1 101 ? 12.703 2.886 -6.034 1.00 97.56 101 PRO A CA 1
ATOM 790 C C . PRO A 1 101 ? 12.514 3.914 -4.913 1.00 97.56 101 PRO A C 1
ATOM 792 O O . PRO A 1 101 ? 12.786 3.614 -3.752 1.00 97.56 101 PRO A O 1
ATOM 795 N N . ALA A 1 102 ? 12.017 5.115 -5.231 1.00 98.12 102 ALA A N 1
ATOM 796 C CA . ALA A 1 102 ? 11.770 6.159 -4.237 1.00 98.12 102 ALA A CA 1
ATOM 797 C C . ALA A 1 102 ? 10.635 5.770 -3.274 1.00 98.12 102 ALA A C 1
ATOM 799 O O . ALA A 1 102 ? 10.759 5.984 -2.067 1.00 98.12 102 ALA A O 1
ATOM 800 N N . ALA A 1 103 ? 9.567 5.158 -3.793 1.00 98.19 103 ALA A N 1
ATOM 801 C CA . ALA A 1 103 ? 8.474 4.612 -2.991 1.00 98.19 103 ALA A CA 1
ATOM 802 C C . ALA A 1 103 ? 8.940 3.455 -2.094 1.00 98.19 103 ALA A C 1
ATOM 804 O O . ALA A 1 103 ? 8.653 3.437 -0.897 1.00 98.19 103 ALA A O 1
ATOM 805 N N . THR A 1 104 ? 9.737 2.536 -2.645 1.00 98.19 104 THR A N 1
ATOM 806 C CA . THR A 1 104 ? 10.291 1.402 -1.888 1.00 98.19 104 THR A CA 1
ATOM 807 C C . THR A 1 104 ? 11.201 1.880 -0.760 1.00 98.19 104 THR A C 1
ATOM 809 O O . THR A 1 104 ? 11.036 1.460 0.381 1.00 98.19 104 THR A O 1
ATOM 812 N N . ARG A 1 105 ? 12.101 2.833 -1.040 1.00 98.06 105 ARG A N 1
ATOM 813 C CA . ARG A 1 105 ? 12.978 3.432 -0.025 1.00 98.06 105 ARG A CA 1
ATOM 814 C C . ARG A 1 105 ? 12.192 4.109 1.099 1.00 98.06 105 ARG A C 1
ATOM 816 O O . ARG A 1 105 ? 12.593 4.011 2.252 1.00 98.06 105 ARG A O 1
ATOM 823 N N . ALA A 1 106 ? 11.101 4.804 0.774 1.00 98.44 106 ALA A N 1
ATOM 824 C CA . ALA A 1 106 ? 10.239 5.400 1.791 1.00 98.44 106 ALA A CA 1
ATOM 825 C C . ALA A 1 106 ? 9.591 4.327 2.678 1.00 98.44 106 ALA A C 1
ATOM 827 O O . ALA A 1 106 ? 9.569 4.493 3.889 1.00 98.44 106 ALA A O 1
ATOM 828 N N . GLY A 1 107 ? 9.128 3.218 2.093 1.00 98.19 107 GLY A N 1
ATOM 829 C CA . GLY A 1 107 ? 8.516 2.117 2.845 1.00 98.19 107 GLY A CA 1
ATOM 830 C C . GLY A 1 107 ? 9.488 1.444 3.802 1.00 98.19 107 GLY A C 1
ATOM 831 O O . GLY A 1 107 ? 9.138 1.215 4.952 1.00 98.19 107 GLY A O 1
ATOM 832 N N . VAL A 1 108 ? 10.723 1.208 3.350 1.00 97.81 108 VAL A N 1
ATOM 833 C CA . VAL A 1 108 ? 11.800 0.685 4.203 1.00 97.81 108 VAL A CA 1
ATOM 834 C C . VAL A 1 108 ? 12.023 1.617 5.390 1.00 97.81 108 VAL A C 1
ATOM 836 O O . VAL A 1 108 ? 12.006 1.183 6.531 1.00 97.81 108 VAL A O 1
ATOM 839 N N . GLU A 1 109 ? 12.150 2.920 5.141 1.00 98.00 109 GLU A N 1
ATOM 840 C CA . GLU A 1 109 ? 12.413 3.880 6.212 1.00 98.00 109 GLU A CA 1
ATOM 841 C C . GLU A 1 109 ? 11.244 4.016 7.204 1.00 98.00 109 GLU A C 1
ATOM 843 O O . GLU A 1 109 ? 11.490 4.150 8.400 1.00 98.00 109 GLU A O 1
ATOM 848 N N . ILE A 1 110 ? 9.990 3.970 6.738 1.00 98.06 110 ILE A N 1
ATOM 849 C CA . ILE A 1 110 ? 8.805 3.996 7.616 1.00 98.06 110 ILE A CA 1
ATOM 850 C C . ILE A 1 110 ? 8.769 2.738 8.477 1.00 98.06 110 ILE A C 1
ATOM 852 O O . ILE A 1 110 ? 8.605 2.831 9.691 1.00 98.06 110 ILE A O 1
ATOM 856 N N . LYS A 1 111 ? 8.975 1.568 7.867 1.00 96.75 111 LYS A N 1
ATOM 857 C CA . LYS A 1 111 ? 9.014 0.296 8.585 1.00 96.75 111 LYS A CA 1
ATOM 858 C C . LYS A 1 111 ? 10.103 0.286 9.655 1.00 96.75 111 LYS A C 1
ATOM 860 O O . LYS A 1 111 ? 9.817 -0.065 10.795 1.00 96.75 111 LYS A O 1
ATOM 865 N N . ARG A 1 112 ? 11.304 0.762 9.319 1.00 95.75 112 ARG A N 1
ATOM 866 C CA . ARG A 1 112 ? 12.433 0.868 10.248 1.00 95.75 112 ARG A CA 1
ATOM 867 C C . ARG A 1 112 ? 12.130 1.724 11.474 1.00 95.75 112 ARG A C 1
ATOM 869 O O . ARG A 1 112 ? 12.566 1.405 12.574 1.00 95.75 112 ARG A O 1
ATOM 876 N N . ARG A 1 113 ? 11.453 2.857 11.266 1.00 95.75 113 ARG A N 1
ATOM 877 C CA . ARG A 1 113 ? 11.179 3.849 12.317 1.00 95.75 113 ARG A CA 1
ATOM 878 C C . ARG A 1 113 ? 9.983 3.470 13.178 1.00 95.75 113 ARG A C 1
ATOM 880 O O . ARG A 1 113 ? 10.055 3.595 14.394 1.00 95.75 113 ARG A O 1
ATOM 887 N N . GLU A 1 114 ? 8.913 3.004 12.541 1.00 95.94 114 GLU A N 1
ATOM 888 C CA . GLU A 1 114 ? 7.587 2.905 13.160 1.00 95.94 114 GLU A CA 1
ATOM 889 C C . GLU A 1 114 ? 7.099 1.459 13.322 1.00 95.94 114 GLU A C 1
ATOM 891 O O . GLU A 1 114 ? 6.090 1.213 13.977 1.00 95.94 114 GLU A O 1
ATOM 896 N N . GLY A 1 115 ? 7.762 0.483 12.693 1.00 95.56 115 GLY A N 1
ATOM 897 C CA . GLY A 1 115 ? 7.334 -0.920 12.701 1.00 95.56 115 GLY A CA 1
ATOM 898 C C . GLY A 1 115 ? 6.011 -1.182 11.971 1.00 95.56 115 GLY A C 1
ATOM 899 O O . GLY A 1 115 ? 5.445 -2.268 12.098 1.00 95.56 115 GLY A O 1
ATOM 900 N N . LEU A 1 116 ? 5.497 -0.202 11.219 1.00 97.50 116 LEU A N 1
ATOM 901 C CA . LEU A 1 116 ? 4.215 -0.300 10.525 1.00 97.50 116 LEU A CA 1
ATOM 902 C C . LEU A 1 116 ? 4.330 -1.093 9.214 1.00 97.50 116 LEU A C 1
ATOM 904 O O . LEU A 1 116 ? 5.325 -0.953 8.493 1.00 97.50 116 LEU A O 1
ATOM 908 N N . PRO A 1 117 ? 3.296 -1.878 8.856 1.00 98.00 117 PRO A N 1
ATOM 909 C CA . PRO A 1 117 ? 3.290 -2.637 7.614 1.00 98.00 117 PRO A CA 1
ATOM 910 C C . PRO A 1 117 ? 3.264 -1.697 6.408 1.00 98.00 117 PRO A C 1
ATOM 912 O O . PRO A 1 117 ? 2.369 -0.860 6.268 1.00 98.00 117 PRO A O 1
ATOM 915 N N . CYS A 1 118 ? 4.235 -1.865 5.515 1.00 98.50 118 CYS A N 1
ATOM 916 C CA . CYS A 1 118 ? 4.403 -1.020 4.335 1.00 98.50 118 CYS A CA 1
ATOM 917 C C . CYS A 1 118 ? 4.240 -1.829 3.046 1.00 98.50 118 CYS A C 1
ATOM 919 O O . CYS A 1 118 ? 4.574 -3.010 2.990 1.00 98.50 118 CYS A O 1
ATOM 921 N N . GLY A 1 119 ? 3.755 -1.195 1.984 1.00 98.00 119 GLY A N 1
ATOM 922 C CA . GLY A 1 119 ? 3.510 -1.840 0.698 1.00 98.00 119 GLY A CA 1
ATOM 923 C C . GLY A 1 119 ? 3.195 -0.832 -0.398 1.00 98.00 119 GLY A C 1
ATOM 924 O O . GLY A 1 119 ? 3.367 0.373 -0.217 1.00 98.00 119 GLY A O 1
ATOM 925 N N . SER A 1 120 ? 2.768 -1.321 -1.564 1.00 96.75 120 SER A N 1
ATOM 926 C CA . SER A 1 120 ? 2.289 -0.447 -2.643 1.00 96.75 120 SER A CA 1
ATOM 927 C C . SER A 1 120 ? 1.444 -1.173 -3.692 1.00 96.75 120 SER A C 1
ATOM 929 O O . SER A 1 120 ? 1.502 -2.399 -3.831 1.00 96.75 120 SER A O 1
ATOM 931 N N . GLY A 1 121 ? 0.691 -0.399 -4.477 1.00 94.81 121 GLY A N 1
ATOM 932 C CA . GLY A 1 121 ? 0.040 -0.835 -5.717 1.00 94.81 121 GLY A CA 1
ATOM 933 C C . GLY A 1 121 ? 0.858 -0.583 -6.989 1.00 94.81 121 GLY A C 1
ATOM 934 O O . GLY A 1 121 ? 0.407 0.136 -7.880 1.00 94.81 121 GLY A O 1
ATOM 935 N N . ALA A 1 122 ? 2.056 -1.166 -7.101 1.00 94.44 122 ALA A N 1
ATOM 936 C CA . ALA A 1 122 ? 2.990 -0.887 -8.200 1.00 94.44 122 ALA A CA 1
ATOM 937 C C . ALA A 1 122 ? 2.495 -1.296 -9.607 1.00 94.44 122 ALA A C 1
ATOM 939 O O . ALA A 1 122 ? 2.967 -0.742 -10.603 1.00 94.44 122 ALA A O 1
ATOM 940 N N . HIS A 1 123 ? 1.519 -2.206 -9.724 1.00 91.12 123 HIS A N 1
ATOM 941 C CA . HIS A 1 123 ? 0.904 -2.562 -11.013 1.00 91.12 123 HIS A CA 1
ATOM 942 C C . HIS A 1 123 ? 0.333 -1.347 -11.770 1.00 91.12 123 HIS A C 1
ATOM 944 O O . HIS A 1 123 ? 0.357 -1.324 -13.003 1.00 91.12 123 HIS A O 1
ATOM 950 N N . ASN A 1 124 ? -0.126 -0.313 -11.051 1.00 89.38 124 ASN A N 1
ATOM 951 C CA . ASN A 1 124 ? -0.672 0.911 -11.641 1.00 89.38 124 ASN A CA 1
ATOM 952 C C . ASN A 1 124 ? 0.354 1.646 -12.509 1.00 89.38 124 ASN A C 1
ATOM 954 O O . ASN A 1 124 ? 0.023 2.119 -13.597 1.00 89.38 124 ASN A O 1
ATOM 958 N N . ALA A 1 125 ? 1.613 1.677 -12.072 1.00 92.62 125 ALA A N 1
ATOM 959 C CA . ALA A 1 125 ? 2.707 2.305 -12.803 1.00 92.62 125 ALA A CA 1
ATOM 960 C C . ALA A 1 125 ? 3.036 1.590 -14.117 1.00 92.62 125 ALA A C 1
ATOM 962 O O . ALA A 1 125 ? 3.406 2.222 -15.106 1.00 92.62 125 ALA A O 1
ATOM 963 N N . VAL A 1 126 ? 2.895 0.264 -14.145 1.00 92.94 126 VAL A N 1
ATOM 964 C CA . VAL A 1 126 ? 3.093 -0.514 -15.373 1.00 92.94 126 VAL A CA 1
ATOM 965 C C . VAL A 1 126 ? 1.885 -0.351 -16.290 1.00 92.94 126 VAL A C 1
ATOM 967 O O . VAL A 1 126 ? 2.051 -0.127 -17.488 1.00 92.94 126 VAL A O 1
ATOM 970 N N . ALA A 1 127 ? 0.668 -0.393 -15.741 1.00 90.38 127 ALA A N 1
ATOM 971 C CA . ALA A 1 127 ? -0.568 -0.200 -16.495 1.00 90.38 127 ALA A CA 1
ATOM 972 C C . ALA A 1 127 ? -0.636 1.165 -17.198 1.00 90.38 127 ALA A C 1
ATOM 974 O O . ALA A 1 127 ? -1.122 1.240 -18.330 1.00 90.38 127 ALA A O 1
ATOM 975 N N . SER A 1 128 ? -0.105 2.216 -16.570 1.00 91.12 128 SER A N 1
ATOM 976 C CA . SER A 1 128 ? -0.042 3.571 -17.125 1.00 91.12 128 SER A CA 1
ATOM 977 C C . SER A 1 128 ? 1.141 3.805 -18.080 1.00 91.12 128 SER A C 1
ATOM 979 O O . SER A 1 128 ? 1.208 4.860 -18.722 1.00 91.12 128 SER A O 1
ATOM 981 N N . TRP A 1 129 ? 2.047 2.830 -18.252 1.00 93.31 129 TRP A N 1
ATOM 982 C CA . TRP A 1 129 ? 3.223 2.958 -19.117 1.00 93.31 129 TRP A CA 1
ATOM 983 C C . TRP A 1 129 ? 2.850 2.951 -20.606 1.00 93.31 129 TRP A C 1
ATOM 985 O O . TRP A 1 129 ? 2.792 1.920 -21.289 1.00 93.31 129 TRP A O 1
ATOM 995 N N . ARG A 1 130 ? 2.633 4.157 -21.140 1.00 92.81 130 ARG A N 1
ATOM 996 C CA . ARG A 1 130 ? 2.282 4.386 -22.546 1.00 92.81 130 ARG A CA 1
ATOM 997 C C . ARG A 1 130 ? 3.329 3.784 -23.488 1.00 92.81 130 ARG A C 1
ATOM 999 O O . ARG A 1 130 ? 4.524 4.023 -23.355 1.00 92.81 130 ARG A O 1
ATOM 1006 N N . GLY A 1 131 ? 2.859 3.005 -24.462 1.00 92.44 131 GLY A N 1
ATOM 1007 C CA . GLY A 1 131 ? 3.691 2.405 -25.508 1.00 92.44 131 GLY A CA 1
ATOM 1008 C C . GLY A 1 131 ? 4.412 1.109 -25.122 1.00 92.44 131 GLY A C 1
ATOM 1009 O O . GLY A 1 131 ? 4.869 0.411 -26.024 1.00 92.44 131 GLY A O 1
ATOM 1010 N N . PHE A 1 132 ? 4.456 0.718 -23.841 1.00 93.81 132 PHE A N 1
ATOM 1011 C CA . PHE A 1 132 ? 5.161 -0.502 -23.422 1.00 93.81 132 PHE A CA 1
ATOM 1012 C C . PHE A 1 132 ? 4.584 -1.760 -24.082 1.00 93.81 132 PHE A C 1
ATOM 1014 O O . PHE A 1 132 ? 5.312 -2.520 -24.717 1.00 93.81 132 PHE A O 1
ATOM 1021 N N . LYS A 1 133 ? 3.256 -1.939 -24.015 1.00 93.38 133 LYS A N 1
ATOM 1022 C CA . LYS A 1 133 ? 2.559 -3.069 -24.661 1.00 93.38 133 LYS A CA 1
ATOM 1023 C C . LYS A 1 133 ? 2.777 -3.106 -26.175 1.00 93.38 133 LYS A C 1
ATOM 1025 O O .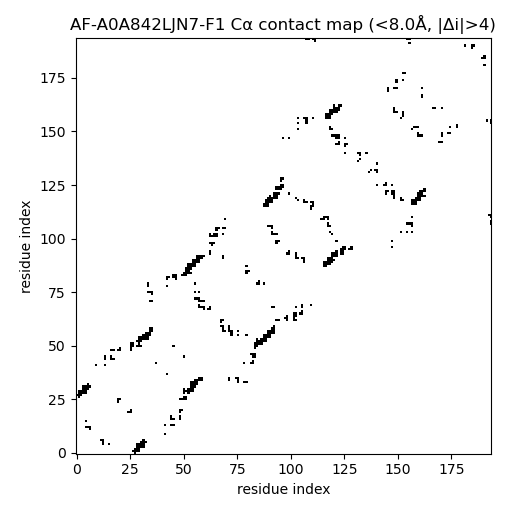 LYS A 1 133 ? 2.891 -4.189 -26.733 1.00 93.38 133 LYS A O 1
ATOM 1030 N N . ASN A 1 134 ? 2.847 -1.944 -26.826 1.00 95.38 134 ASN A N 1
ATOM 1031 C CA . ASN A 1 134 ? 3.052 -1.855 -28.275 1.00 95.38 134 ASN A CA 1
ATOM 1032 C C . ASN A 1 134 ? 4.488 -2.218 -28.658 1.00 95.38 134 ASN A C 1
ATOM 1034 O O . ASN A 1 134 ? 4.710 -2.833 -29.693 1.00 95.38 134 ASN A O 1
ATOM 1038 N N . ARG A 1 135 ? 5.457 -1.844 -27.818 1.00 96.50 135 ARG A N 1
ATOM 1039 C CA . ARG A 1 135 ? 6.879 -2.080 -28.064 1.00 96.50 135 ARG A CA 1
ATOM 1040 C C . ARG A 1 135 ? 7.319 -3.504 -27.729 1.00 96.50 135 ARG A C 1
ATOM 1042 O O . ARG A 1 135 ? 8.137 -4.057 -28.450 1.00 96.50 135 ARG A O 1
ATOM 1049 N N . PHE A 1 136 ? 6.811 -4.070 -26.637 1.00 96.38 136 PHE A N 1
ATOM 1050 C CA . PHE A 1 136 ? 7.305 -5.336 -26.080 1.00 96.38 136 PHE A CA 1
ATOM 1051 C C . PHE A 1 136 ? 6.259 -6.459 -26.060 1.00 96.38 136 PHE A C 1
ATOM 1053 O O . PHE A 1 136 ? 6.573 -7.594 -25.716 1.00 96.38 136 PHE A O 1
ATOM 1060 N N . GLY A 1 137 ? 5.013 -6.168 -26.435 1.00 96.06 137 GLY A N 1
ATOM 1061 C CA . GLY A 1 137 ? 3.931 -7.145 -26.451 1.00 96.06 137 GLY A CA 1
ATOM 1062 C C . GLY A 1 137 ? 3.255 -7.358 -25.092 1.00 96.06 137 GLY A C 1
ATOM 1063 O O . GLY A 1 137 ? 3.654 -6.840 -24.046 1.00 96.06 137 GLY A O 1
ATOM 1064 N N . ARG A 1 138 ? 2.163 -8.133 -25.116 1.00 93.25 138 ARG A N 1
ATOM 1065 C CA . ARG A 1 138 ? 1.327 -8.413 -23.933 1.00 93.25 138 ARG A CA 1
ATOM 1066 C C . ARG A 1 138 ? 2.016 -9.312 -22.911 1.00 93.25 138 ARG A C 1
ATOM 1068 O O . ARG A 1 138 ? 1.765 -9.165 -21.721 1.00 93.25 138 ARG A O 1
ATOM 1075 N N . GLU A 1 139 ? 2.846 -10.240 -23.368 1.00 94.44 139 GLU A N 1
ATOM 1076 C CA . GLU A 1 139 ? 3.565 -11.164 -22.493 1.00 94.44 139 GLU A CA 1
ATOM 1077 C C . GLU A 1 139 ? 4.618 -10.426 -21.658 1.00 94.44 139 GLU A C 1
ATOM 1079 O O . GLU A 1 139 ? 4.574 -10.485 -20.431 1.00 94.44 139 GLU A O 1
ATOM 1084 N N . ALA A 1 140 ? 5.461 -9.608 -22.297 1.00 94.69 140 ALA A N 1
ATOM 1085 C CA . ALA A 1 140 ? 6.416 -8.760 -21.587 1.00 94.69 140 ALA A CA 1
ATOM 1086 C C . ALA A 1 140 ? 5.728 -7.811 -20.595 1.00 94.69 140 ALA A C 1
ATOM 1088 O O . ALA A 1 140 ? 6.245 -7.577 -19.507 1.00 94.69 140 ALA A O 1
ATOM 1089 N N . PHE A 1 141 ? 4.543 -7.288 -20.932 1.00 94.06 141 PHE A N 1
ATOM 1090 C CA . PHE A 1 141 ? 3.758 -6.462 -20.010 1.00 94.06 141 PHE A CA 1
ATOM 1091 C C . PHE A 1 141 ? 3.370 -7.216 -18.733 1.00 94.06 141 PHE A C 1
ATOM 1093 O O . PHE A 1 141 ? 3.468 -6.651 -17.645 1.00 94.06 141 PHE A O 1
ATOM 1100 N N . LYS A 1 142 ? 2.968 -8.490 -18.841 1.00 92.88 142 LYS A N 1
ATOM 1101 C CA . LYS A 1 142 ? 2.646 -9.316 -17.667 1.00 92.88 142 LYS A CA 1
ATOM 1102 C C . LYS A 1 142 ? 3.869 -9.514 -16.777 1.00 92.88 142 LYS A C 1
ATOM 1104 O O . LYS A 1 142 ? 3.764 -9.332 -15.568 1.00 92.88 142 LYS A O 1
ATOM 1109 N N . TYR A 1 143 ? 5.026 -9.819 -17.364 1.00 94.75 143 TYR A N 1
ATOM 1110 C CA . TYR A 1 143 ? 6.267 -9.967 -16.601 1.00 94.75 143 TYR A CA 1
ATOM 1111 C C . TYR A 1 143 ? 6.726 -8.652 -15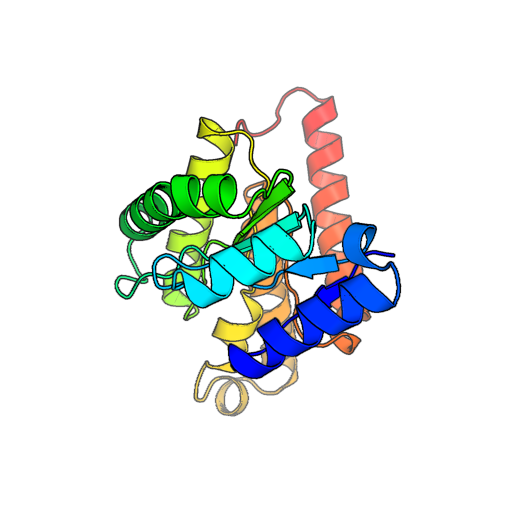.972 1.00 94.75 143 TYR A C 1
ATOM 1113 O O . TYR A 1 143 ? 7.119 -8.646 -14.813 1.00 94.75 143 TYR A O 1
ATOM 1121 N N . ALA A 1 144 ? 6.605 -7.525 -16.676 1.00 95.38 144 ALA A N 1
ATOM 1122 C CA . ALA A 1 144 ? 6.901 -6.212 -16.109 1.00 95.38 144 ALA A CA 1
ATOM 1123 C C . ALA A 1 144 ? 5.985 -5.881 -14.918 1.00 95.38 144 ALA A C 1
ATOM 1125 O O . ALA A 1 144 ? 6.468 -5.401 -13.895 1.00 95.38 144 ALA A O 1
ATOM 1126 N N . SER A 1 145 ? 4.686 -6.182 -15.023 1.00 95.19 145 SER A N 1
ATOM 1127 C CA . SER A 1 145 ? 3.719 -5.982 -13.934 1.00 95.19 145 SER A CA 1
ATOM 1128 C C . SER A 1 145 ? 4.021 -6.875 -12.729 1.00 95.19 145 SER A C 1
ATOM 1130 O O . SER A 1 145 ? 4.035 -6.397 -11.597 1.00 95.19 145 SER A O 1
ATOM 1132 N N . LEU A 1 146 ? 4.337 -8.155 -12.967 1.00 96.50 146 LEU A N 1
ATOM 1133 C CA . LEU A 1 146 ? 4.797 -9.085 -11.933 1.00 96.50 146 LEU A CA 1
ATOM 1134 C C . LEU A 1 146 ? 6.035 -8.536 -11.213 1.00 96.50 146 LEU A C 1
ATOM 1136 O O . LEU A 1 146 ? 6.022 -8.424 -9.990 1.00 96.50 146 LEU A O 1
ATOM 1140 N N . THR A 1 147 ? 7.068 -8.150 -11.967 1.00 96.69 147 THR A N 1
ATOM 1141 C CA . THR A 1 147 ? 8.319 -7.609 -11.422 1.00 96.69 147 THR A CA 1
ATOM 1142 C C . THR A 1 147 ? 8.074 -6.351 -10.597 1.00 96.69 147 THR A C 1
ATOM 1144 O O . THR A 1 147 ? 8.598 -6.246 -9.494 1.00 96.69 147 THR A O 1
ATOM 1147 N N . ALA A 1 148 ? 7.253 -5.417 -11.086 1.00 96.44 148 ALA A N 1
ATOM 1148 C CA . ALA A 1 148 ? 6.928 -4.197 -10.351 1.00 96.44 148 ALA A CA 1
ATOM 1149 C C . ALA A 1 148 ? 6.208 -4.495 -9.026 1.00 96.44 148 ALA A C 1
ATOM 1151 O O . ALA A 1 148 ? 6.566 -3.926 -7.999 1.00 96.44 148 ALA A O 1
ATOM 1152 N N . ASN A 1 149 ? 5.240 -5.417 -9.037 1.00 95.94 149 ASN A N 1
ATOM 1153 C CA . ASN A 1 149 ? 4.490 -5.826 -7.848 1.00 95.94 149 ASN A CA 1
ATOM 1154 C C . ASN A 1 149 ? 5.378 -6.464 -6.770 1.00 95.94 149 ASN A C 1
ATOM 1156 O O . ASN A 1 149 ? 5.194 -6.196 -5.587 1.00 95.94 149 ASN A O 1
ATOM 1160 N N . VAL A 1 150 ? 6.338 -7.307 -7.158 1.00 96.75 150 VAL A N 1
ATOM 1161 C CA . VAL A 1 150 ? 7.192 -8.009 -6.184 1.00 96.75 150 VAL A CA 1
ATOM 1162 C C . VAL A 1 150 ? 8.462 -7.245 -5.812 1.00 96.75 150 VAL A C 1
ATOM 1164 O O . VAL A 1 150 ? 9.130 -7.621 -4.851 1.00 96.75 150 VAL A O 1
ATOM 1167 N N . TYR A 1 151 ? 8.787 -6.166 -6.533 1.00 96.94 151 TYR A N 1
ATOM 1168 C CA . TYR A 1 151 ? 10.004 -5.378 -6.338 1.00 96.94 151 TYR A CA 1
ATOM 1169 C C . TYR A 1 151 ? 10.199 -4.972 -4.876 1.00 96.94 151 TYR A C 1
ATOM 1171 O O . TYR A 1 151 ? 11.250 -5.236 -4.301 1.00 96.94 151 TYR A O 1
ATOM 1179 N N . SER A 1 152 ? 9.181 -4.380 -4.248 1.00 95.38 152 SER A N 1
ATOM 1180 C CA . SER A 1 152 ? 9.302 -3.877 -2.878 1.00 95.38 152 SER A CA 1
ATOM 1181 C C . SER A 1 152 ? 9.375 -4.985 -1.824 1.00 95.38 152 SER A C 1
ATOM 1183 O O . SER A 1 152 ? 9.950 -4.773 -0.760 1.00 95.38 152 SER A O 1
ATOM 1185 N N . LEU A 1 153 ? 8.841 -6.176 -2.114 1.00 95.88 153 LEU A N 1
ATOM 1186 C CA . LEU A 1 153 ? 8.886 -7.321 -1.197 1.00 95.88 153 LEU A CA 1
ATOM 1187 C C . LEU A 1 153 ? 10.315 -7.844 -1.020 1.00 95.88 153 LEU A C 1
ATOM 1189 O O . LEU A 1 153 ? 10.689 -8.267 0.069 1.00 95.88 153 LEU A O 1
ATOM 1193 N N . VAL A 1 154 ? 11.144 -7.755 -2.067 1.00 94.12 154 VAL A N 1
ATOM 1194 C CA . VAL A 1 154 ? 12.575 -8.104 -1.992 1.00 94.12 154 VAL A CA 1
ATOM 1195 C C . VAL A 1 154 ? 13.325 -7.194 -1.012 1.00 94.12 154 VAL A C 1
ATOM 1197 O O . VAL A 1 154 ? 14.314 -7.613 -0.422 1.00 94.12 154 VAL A O 1
ATOM 1200 N N . PHE A 1 155 ? 12.829 -5.977 -0.782 1.00 93.56 155 PHE A N 1
ATOM 1201 C CA . PHE A 1 155 ? 13.360 -5.044 0.213 1.00 93.56 155 PHE A CA 1
ATOM 1202 C C . PHE A 1 155 ? 12.665 -5.162 1.578 1.00 93.56 155 PHE A C 1
ATOM 1204 O O . PHE A 1 155 ? 12.806 -4.266 2.398 1.00 93.56 155 PHE A O 1
ATOM 1211 N N . GLY A 1 156 ? 11.904 -6.231 1.832 1.00 92.75 156 GLY A N 1
ATOM 1212 C CA . GLY A 1 156 ? 11.305 -6.499 3.142 1.00 92.75 156 GLY A CA 1
ATOM 1213 C C . GLY A 1 156 ? 9.980 -5.785 3.426 1.00 92.75 156 GLY A C 1
ATOM 1214 O O . GLY A 1 156 ? 9.550 -5.769 4.581 1.00 92.75 156 GLY A O 1
ATOM 1215 N N . LEU A 1 157 ? 9.316 -5.209 2.4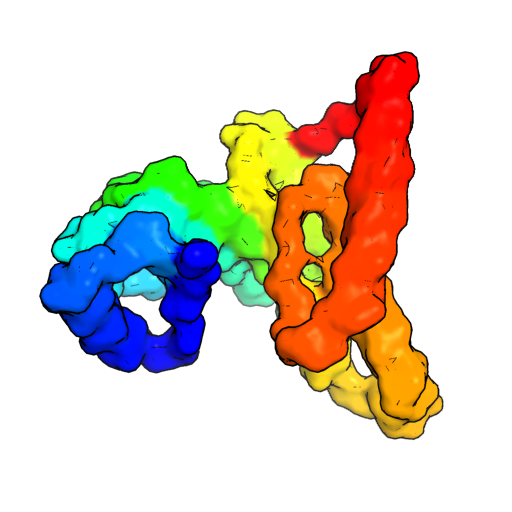14 1.00 96.00 157 LEU A N 1
ATOM 1216 C CA . LEU A 1 157 ? 7.956 -4.675 2.580 1.00 96.00 157 LEU A CA 1
ATOM 1217 C C . LEU A 1 157 ? 6.914 -5.804 2.711 1.00 96.00 157 LEU A C 1
ATOM 1219 O O . LEU A 1 157 ? 7.149 -6.937 2.299 1.00 96.00 157 LEU A O 1
ATOM 1223 N N . ASP A 1 158 ? 5.766 -5.487 3.305 1.00 96.75 158 ASP A N 1
ATOM 1224 C CA . ASP A 1 158 ? 4.819 -6.450 3.881 1.00 96.75 158 ASP A CA 1
ATOM 1225 C C . ASP A 1 158 ? 3.681 -6.860 2.946 1.00 96.75 158 ASP A C 1
ATOM 1227 O O . ASP A 1 158 ? 3.170 -7.977 3.046 1.00 96.75 158 ASP A O 1
ATOM 1231 N N . PHE A 1 159 ? 3.243 -5.965 2.057 1.00 97.56 159 PHE A N 1
ATOM 1232 C CA . PHE A 1 159 ? 2.088 -6.228 1.201 1.00 97.56 159 PHE A CA 1
ATOM 1233 C C . PHE A 1 159 ? 2.216 -5.637 -0.203 1.00 97.56 159 PHE A C 1
ATOM 1235 O O . PHE A 1 159 ? 2.987 -4.713 -0.465 1.00 97.56 159 PHE A O 1
ATOM 1242 N N . VAL A 1 160 ? 1.397 -6.171 -1.110 1.00 97.00 160 VAL A N 1
ATOM 1243 C CA . VAL A 1 160 ? 1.240 -5.681 -2.480 1.00 97.00 160 VAL A CA 1
ATOM 1244 C C . VAL A 1 160 ? -0.240 -5.627 -2.856 1.00 97.00 160 VAL A C 1
ATOM 1246 O O . VAL A 1 160 ? -0.969 -6.610 -2.707 1.00 97.00 160 VAL A O 1
ATOM 1249 N N . LEU A 1 161 ? -0.684 -4.484 -3.382 1.00 96.44 161 LEU A N 1
ATOM 1250 C CA . LEU A 1 161 ? -1.964 -4.377 -4.084 1.00 96.44 161 LEU A CA 1
ATOM 1251 C C . LEU A 1 161 ? -1.699 -4.748 -5.542 1.00 96.44 161 LEU A C 1
ATOM 1253 O O . LEU A 1 161 ? -1.262 -3.919 -6.335 1.00 96.44 161 LEU A O 1
ATOM 1257 N N . TYR A 1 162 ? -1.869 -6.025 -5.882 1.00 95.81 162 TYR A N 1
ATOM 1258 C CA . TYR A 1 162 ? -1.305 -6.578 -7.118 1.00 95.81 162 TYR A CA 1
ATOM 1259 C C . TYR A 1 162 ? -2.133 -6.329 -8.385 1.00 95.81 162 TYR A C 1
ATOM 1261 O O . TYR A 1 162 ? -1.666 -6.639 -9.482 1.00 95.81 162 TYR A O 1
ATOM 1269 N N . GLY A 1 163 ? -3.324 -5.747 -8.239 1.00 93.12 163 GLY A N 1
ATOM 1270 C CA . GLY A 1 163 ? -4.203 -5.406 -9.349 1.00 93.12 163 GLY A CA 1
ATOM 1271 C C . GLY A 1 163 ? -5.237 -6.496 -9.644 1.00 93.12 163 GLY A C 1
ATOM 1272 O O . GLY A 1 163 ? -5.845 -7.007 -8.701 1.00 93.12 163 GLY A O 1
ATOM 1273 N N . PRO A 1 164 ? -5.493 -6.823 -10.925 1.00 93.25 164 PRO A N 1
ATOM 1274 C CA . PRO A 1 164 ? -6.545 -7.758 -11.319 1.00 93.25 164 PRO A CA 1
ATOM 1275 C C . PRO A 1 164 ? -6.422 -9.119 -10.626 1.00 93.25 164 PRO A C 1
ATOM 1277 O O . PRO A 1 164 ? -5.337 -9.697 -10.543 1.00 93.25 164 PRO A O 1
ATOM 1280 N N . ILE A 1 165 ? -7.547 -9.666 -10.160 1.00 94.94 165 ILE A N 1
ATOM 1281 C CA . ILE A 1 165 ? -7.580 -10.937 -9.418 1.00 94.94 165 ILE A CA 1
ATOM 1282 C C . ILE A 1 165 ? -7.048 -12.114 -10.252 1.00 94.94 165 ILE A C 1
ATOM 1284 O O . ILE A 1 165 ? -6.516 -13.084 -9.709 1.00 94.94 165 ILE A O 1
ATOM 1288 N N . GLU A 1 166 ? -7.135 -12.026 -11.578 1.00 94.81 166 GLU A N 1
ATOM 1289 C CA . GLU A 1 166 ? -6.632 -13.013 -12.531 1.00 94.81 166 GLU A CA 1
ATOM 1290 C C . GLU A 1 166 ? -5.109 -13.177 -12.453 1.00 94.81 166 GLU A C 1
ATOM 1292 O O . GLU A 1 166 ? -4.599 -14.280 -12.686 1.00 94.81 166 GLU A O 1
ATOM 1297 N N . ASP A 1 167 ? -4.389 -12.118 -12.065 1.00 94.75 167 ASP A N 1
ATOM 1298 C CA . ASP A 1 167 ? -2.933 -12.133 -11.926 1.00 94.75 167 ASP A CA 1
ATOM 1299 C C . ASP A 1 167 ? -2.481 -12.905 -10.673 1.00 94.75 167 ASP A C 1
ATOM 1301 O O . ASP A 1 167 ? -1.307 -13.260 -10.556 1.00 94.75 167 ASP A O 1
ATOM 1305 N N . SER A 1 168 ? -3.395 -13.290 -9.772 1.00 96.19 168 SER A N 1
ATOM 1306 C CA . SER A 1 168 ? -3.083 -14.136 -8.604 1.00 96.19 168 SER A CA 1
ATOM 1307 C C . SER A 1 168 ? -2.336 -15.425 -8.971 1.00 96.19 168 SER A C 1
ATOM 1309 O O . SER A 1 168 ? -1.452 -15.854 -8.229 1.00 96.19 168 SER A O 1
ATOM 1311 N N . LYS A 1 169 ? -2.614 -16.002 -10.151 1.00 96.00 169 LYS A N 1
ATOM 1312 C CA . LYS A 1 169 ? -1.955 -17.218 -10.664 1.00 96.00 169 LYS A CA 1
ATOM 1313 C C . LYS A 1 169 ? -0.447 -17.059 -10.870 1.00 96.00 169 LYS A C 1
ATOM 1315 O O . LYS A 1 169 ? 0.260 -18.060 -10.867 1.00 96.00 169 LYS A O 1
ATOM 1320 N N . VAL A 1 170 ? 0.033 -15.830 -11.064 1.00 95.94 170 VAL A N 1
ATOM 1321 C CA . VAL A 1 170 ? 1.461 -15.523 -11.239 1.00 95.94 170 VAL A CA 1
ATOM 1322 C C . VAL A 1 170 ? 2.041 -14.780 -10.039 1.00 95.94 170 VAL A C 1
ATOM 1324 O O . VAL A 1 170 ? 3.181 -15.036 -9.661 1.00 95.94 170 VAL A O 1
ATOM 1327 N N . ILE A 1 171 ? 1.252 -13.917 -9.392 1.00 97.12 171 ILE A N 1
ATOM 1328 C CA . ILE A 1 171 ? 1.686 -13.150 -8.222 1.00 97.12 171 ILE A CA 1
ATOM 1329 C C . ILE A 1 171 ? 1.894 -14.062 -7.014 1.00 97.12 171 ILE A C 1
ATOM 1331 O O . ILE A 1 17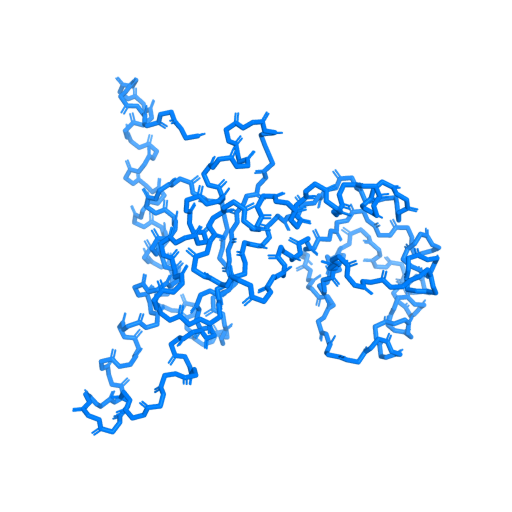1 ? 2.939 -13.985 -6.378 1.00 97.12 171 ILE A O 1
ATOM 1335 N N . PHE A 1 172 ? 0.942 -14.944 -6.688 1.00 97.69 172 PHE A N 1
ATOM 1336 C CA . PHE A 1 172 ? 1.027 -15.737 -5.455 1.00 97.69 172 PHE A CA 1
ATOM 1337 C C . PHE A 1 172 ? 2.246 -16.671 -5.437 1.00 97.69 172 PHE A C 1
ATOM 1339 O O . PHE A 1 172 ? 2.948 -16.671 -4.425 1.00 97.69 172 PHE A O 1
ATOM 1346 N N . PRO A 1 173 ? 2.574 -17.409 -6.519 1.00 98.00 173 PRO A N 1
ATOM 1347 C CA . PRO A 1 173 ? 3.805 -18.197 -6.561 1.00 98.00 173 PRO A CA 1
ATOM 1348 C C . PRO A 1 173 ? 5.076 -17.350 -6.410 1.00 98.00 173 PRO A C 1
ATOM 1350 O O . PRO A 1 173 ? 6.000 -17.760 -5.713 1.00 98.00 173 PRO A O 1
ATOM 1353 N N . ALA A 1 174 ? 5.125 -16.159 -7.016 1.00 97.69 174 ALA A N 1
ATOM 1354 C CA . ALA A 1 174 ? 6.287 -15.276 -6.915 1.00 97.69 174 ALA A CA 1
ATOM 1355 C C . ALA A 1 174 ? 6.463 -14.697 -5.502 1.00 97.69 174 ALA A C 1
ATOM 1357 O O . ALA A 1 174 ? 7.568 -14.702 -4.964 1.00 97.69 174 ALA A O 1
ATOM 1358 N N . VAL A 1 175 ? 5.368 -14.264 -4.872 1.00 97.50 175 VAL A N 1
ATOM 1359 C CA . VAL A 1 175 ? 5.357 -13.827 -3.468 1.00 97.50 175 VAL A CA 1
ATOM 1360 C C . VAL A 1 175 ? 5.776 -14.977 -2.554 1.00 97.50 175 VAL A C 1
ATOM 1362 O O . VAL A 1 175 ? 6.602 -14.777 -1.670 1.00 97.50 175 VAL A O 1
ATOM 1365 N N . HIS A 1 176 ? 5.268 -16.191 -2.789 1.00 97.31 176 HIS A N 1
ATOM 1366 C CA . HIS A 1 176 ? 5.631 -17.371 -2.005 1.00 97.31 176 HIS A CA 1
ATOM 1367 C C . HIS A 1 176 ? 7.124 -17.705 -2.107 1.00 97.31 176 HIS A C 1
ATOM 1369 O O . HIS A 1 176 ? 7.737 -18.054 -1.097 1.00 97.31 176 HIS A O 1
ATOM 1375 N N . LEU A 1 177 ? 7.720 -17.565 -3.295 1.00 97.06 177 LEU A N 1
ATOM 1376 C CA . LEU A 1 177 ? 9.156 -17.747 -3.499 1.00 97.06 177 LEU A CA 1
ATOM 1377 C C . LEU A 1 177 ? 9.970 -16.752 -2.660 1.00 97.06 177 LEU A C 1
ATOM 1379 O O . LEU A 1 177 ? 10.894 -17.168 -1.963 1.00 97.06 177 LEU A O 1
ATOM 1383 N N . ILE A 1 178 ? 9.610 -15.464 -2.698 1.00 95.06 178 ILE A N 1
ATOM 1384 C CA . ILE A 1 178 ? 10.301 -14.403 -1.944 1.00 95.06 178 ILE A CA 1
ATOM 1385 C C . ILE A 1 178 ? 10.119 -14.592 -0.436 1.00 95.06 178 ILE A C 1
ATOM 1387 O O . ILE A 1 178 ? 11.086 -14.561 0.316 1.00 95.06 178 ILE A O 1
ATOM 1391 N N . ASP A 1 179 ? 8.892 -14.833 0.022 1.00 93.56 179 ASP A N 1
ATOM 1392 C CA . ASP A 1 179 ? 8.601 -15.059 1.440 1.00 93.56 179 ASP A CA 1
ATOM 1393 C C . ASP A 1 179 ? 9.361 -16.282 1.981 1.00 93.56 179 ASP A C 1
ATOM 1395 O O . ASP A 1 179 ? 9.969 -16.229 3.049 1.00 93.56 179 ASP A O 1
ATOM 1399 N N . THR A 1 180 ? 9.401 -17.377 1.217 1.00 94.31 180 THR A N 1
ATOM 1400 C CA . THR A 1 180 ? 10.124 -18.595 1.609 1.00 94.31 180 THR A CA 1
ATOM 1401 C C . THR A 1 180 ? 11.633 -18.364 1.683 1.00 94.31 180 THR A C 1
ATOM 1403 O O 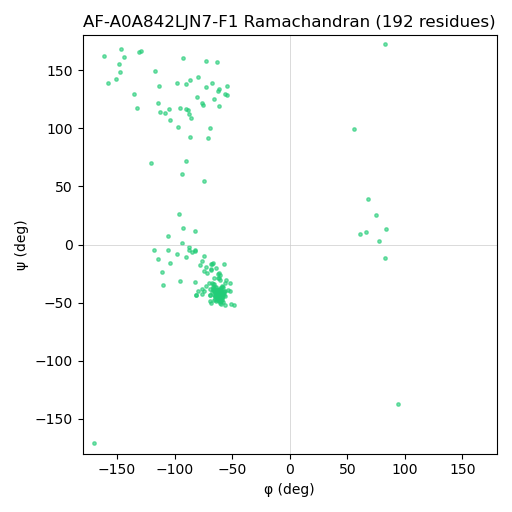. THR A 1 180 ? 12.260 -18.797 2.655 1.00 94.31 180 THR A O 1
ATOM 1406 N N . SER A 1 181 ? 12.226 -17.667 0.707 1.00 91.75 181 SER A N 1
ATOM 1407 C CA . SER A 1 181 ? 13.666 -17.376 0.718 1.00 91.75 181 SER A CA 1
ATOM 1408 C C . SER A 1 181 ? 14.050 -16.465 1.888 1.00 91.75 181 SER A C 1
ATOM 1410 O O . SER A 1 181 ? 14.987 -16.774 2.629 1.00 91.75 181 SER A O 1
ATOM 1412 N N . MET A 1 182 ? 13.266 -15.414 2.136 1.00 89.44 182 MET A N 1
ATOM 1413 C CA . MET A 1 182 ? 13.462 -14.482 3.249 1.00 89.44 182 MET A CA 1
ATOM 1414 C C . MET A 1 182 ? 13.286 -15.157 4.616 1.00 89.44 182 MET A C 1
ATOM 1416 O O . MET A 1 182 ? 14.074 -14.924 5.533 1.00 89.44 182 MET A O 1
ATOM 1420 N N . LYS A 1 183 ? 12.304 -16.058 4.763 1.00 88.69 183 LYS A N 1
ATOM 1421 C CA . LYS A 1 183 ? 12.124 -16.864 5.983 1.00 88.69 183 LYS A CA 1
ATOM 1422 C C . LYS A 1 183 ? 13.324 -17.754 6.281 1.00 88.69 183 LYS A C 1
ATOM 1424 O O . LYS A 1 183 ? 13.656 -17.935 7.451 1.00 88.69 183 LYS A O 1
ATOM 1429 N N . TYR A 1 184 ? 13.957 -18.324 5.256 1.00 87.00 184 TYR A N 1
ATOM 1430 C CA . TYR A 1 184 ? 15.140 -19.161 5.446 1.00 87.00 184 TYR A CA 1
ATOM 1431 C C . TYR A 1 184 ? 16.345 -18.327 5.890 1.00 87.00 184 TYR A C 1
ATOM 1433 O O . TYR A 1 184 ? 17.001 -18.691 6.862 1.00 87.00 184 TYR A O 1
ATOM 1441 N N . LEU A 1 185 ? 16.556 -17.161 5.270 1.00 86.56 185 LEU A N 1
ATOM 1442 C CA . LEU A 1 185 ? 17.585 -16.204 5.688 1.00 86.56 185 LEU A CA 1
ATOM 1443 C C . LEU A 1 185 ? 17.370 -15.721 7.133 1.00 86.56 185 LEU A C 1
ATOM 1445 O O . LEU A 1 185 ? 18.305 -15.634 7.921 1.00 86.56 185 LEU A O 1
ATOM 1449 N N . LYS A 1 186 ? 16.118 -15.492 7.546 1.00 84.25 186 LYS A N 1
ATOM 1450 C CA . LYS A 1 186 ? 15.814 -15.116 8.936 1.00 84.25 186 LYS A CA 1
ATOM 145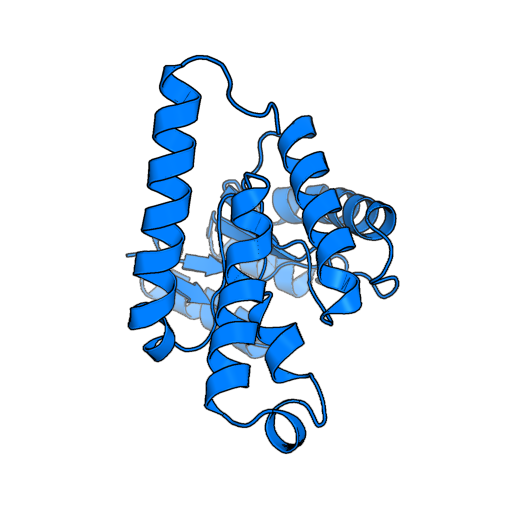1 C C . LYS A 1 186 ? 16.234 -16.178 9.955 1.00 84.25 186 LYS A C 1
ATOM 1453 O O . LYS A 1 186 ? 16.593 -15.836 11.078 1.00 84.25 186 LYS A O 1
ATOM 1458 N N . ARG A 1 187 ? 16.215 -17.460 9.580 1.00 85.88 187 ARG A N 1
ATOM 1459 C CA . ARG A 1 187 ? 16.641 -18.564 10.456 1.00 85.88 187 ARG A CA 1
ATOM 1460 C C . ARG A 1 187 ? 18.156 -18.649 10.622 1.00 85.88 187 ARG A C 1
ATOM 1462 O O . ARG A 1 187 ? 18.594 -19.212 11.619 1.00 85.88 187 ARG A O 1
ATOM 1469 N N . THR A 1 188 ? 18.939 -18.114 9.685 1.00 85.56 188 THR A N 1
ATOM 1470 C CA . THR A 1 188 ? 20.408 -18.099 9.785 1.00 85.56 188 THR A CA 1
ATOM 1471 C C . THR A 1 188 ? 20.935 -16.916 10.596 1.00 85.56 188 THR A C 1
ATOM 1473 O O . THR A 1 188 ? 22.126 -16.862 10.875 1.00 85.56 188 THR A O 1
ATOM 1476 N N . GLY A 1 189 ? 20.067 -15.981 11.001 1.00 78.12 189 GLY A N 1
ATOM 1477 C CA . GLY A 1 189 ? 20.469 -14.758 11.700 1.00 78.12 189 GLY A CA 1
ATOM 1478 C C . GLY A 1 189 ? 21.057 -13.682 10.780 1.00 78.12 189 GLY A C 1
ATOM 1479 O O . GLY A 1 189 ? 21.426 -12.621 11.264 1.00 78.12 189 GLY A O 1
ATOM 1480 N N . GLU A 1 190 ? 21.095 -13.915 9.465 1.00 78.00 190 GLU A N 1
ATOM 1481 C CA . GLU A 1 190 ? 21.625 -12.981 8.457 1.00 78.00 190 GLU A CA 1
ATOM 1482 C C . GLU A 1 190 ? 20.518 -12.130 7.806 1.00 78.00 190 GLU A C 1
ATOM 1484 O O . GLU A 1 190 ? 20.620 -11.715 6.652 1.00 78.00 190 GLU A O 1
ATOM 1489 N N . PHE A 1 191 ? 19.406 -11.908 8.511 1.00 75.50 191 PHE A N 1
ATOM 1490 C CA . PHE A 1 191 ? 18.288 -11.151 7.954 1.00 75.50 191 PHE A CA 1
ATOM 1491 C C . PHE A 1 191 ? 18.664 -9.681 7.759 1.00 75.50 191 PHE A C 1
ATOM 1493 O O . PHE A 1 191 ? 19.280 -9.074 8.632 1.00 75.50 191 PHE A O 1
ATOM 1500 N N . PHE A 1 192 ? 18.239 -9.093 6.640 1.00 70.19 192 PHE A N 1
ATOM 1501 C CA . PHE A 1 192 ? 18.359 -7.655 6.425 1.00 70.19 192 PHE A CA 1
ATOM 1502 C C . PHE A 1 192 ? 17.551 -6.922 7.505 1.00 70.19 192 PHE A C 1
ATOM 1504 O O . PHE A 1 192 ? 16.339 -7.112 7.602 1.00 70.19 192 PHE A O 1
ATOM 1511 N N . GLU A 1 193 ? 18.202 -6.099 8.325 1.00 64.62 193 GLU A N 1
ATOM 1512 C CA . GLU A 1 193 ? 17.489 -5.158 9.189 1.00 64.62 193 GLU A CA 1
ATOM 1513 C C . GLU A 1 193 ? 16.862 -4.085 8.291 1.00 64.62 193 GLU A C 1
ATOM 1515 O O . GLU A 1 193 ? 17.551 -3.197 7.782 1.00 64.62 193 GLU A O 1
ATOM 1520 N N . VAL A 1 194 ? 15.562 -4.240 8.029 1.00 63.47 194 VAL A N 1
ATOM 1521 C CA . VAL A 1 194 ? 14.731 -3.309 7.257 1.00 63.47 194 VAL A CA 1
ATOM 1522 C C . VAL A 1 194 ? 13.837 -2.541 8.206 1.00 63.47 194 VAL A C 1
ATOM 1524 O O . VAL A 1 194 ? 13.089 -3.200 8.964 1.00 63.47 194 VAL A O 1
#

Radius of gyration: 17.33 Å; Cα contacts (8 Å, |Δi|>4): 321; chains: 1; bounding box: 48×35×43 Å

Foldseek 3Di:
DADEDDDPDLVSLLVVLVVCQVVVNLARYEYEADWLPDDPVSLVSLLVSLRAHYEYELDDPPLQALVSSLVRVVSCVVSCVSSNHDQYEYALDDQAPNSLVSSLVNQLVCCLPPVHAYAHAQLNRLVPPPCPCVVPNPVVSLVVLLCRQCVSVLVVHDDGPSPDPVNCVPNVVVSVVSVVVQVVCVVVVNHPSD